Protein AF-A0A956L7I5-F1 (afdb_monomer_lite)

pLDDT: mean 79.55, std 14.14, range [36.81, 97.88]

Structure (mmCIF, N/CA/C/O backbone):
data_AF-A0A956L7I5-F1
#
_entry.id   AF-A0A956L7I5-F1
#
loop_
_atom_site.group_PDB
_atom_site.id
_atom_site.type_symbol
_atom_site.label_atom_id
_atom_site.label_alt_id
_atom_site.label_comp_id
_atom_site.label_asym_id
_atom_site.label_entity_id
_atom_site.label_seq_id
_atom_site.pdbx_PDB_ins_code
_atom_site.Cartn_x
_atom_site.Cartn_y
_atom_site.Cartn_z
_atom_site.occupancy
_atom_site.B_iso_or_equiv
_atom_site.auth_seq_id
_atom_site.auth_comp_id
_atom_site.auth_asym_id
_atom_site.auth_atom_id
_atom_site.pdbx_PDB_model_num
ATOM 1 N N . PRO A 1 1 ? 15.348 4.136 -17.742 1.00 61.69 1 PRO A N 1
ATOM 2 C CA . PRO A 1 1 ? 13.936 4.002 -18.182 1.00 61.69 1 PRO A CA 1
ATOM 3 C C . PRO A 1 1 ? 13.529 2.525 -18.247 1.00 61.69 1 PRO A C 1
ATOM 5 O O . PRO A 1 1 ? 14.389 1.711 -18.587 1.00 61.69 1 PRO A O 1
ATOM 8 N N . PRO A 1 2 ? 12.271 2.166 -17.937 1.00 67.81 2 PRO A N 1
ATOM 9 C CA . PRO A 1 2 ? 11.843 0.765 -17.830 1.00 67.81 2 PRO A CA 1
ATOM 10 C C . PRO A 1 2 ? 12.031 -0.052 -19.120 1.00 67.81 2 PRO A C 1
ATOM 12 O O . PRO A 1 2 ? 12.284 -1.254 -19.075 1.00 67.81 2 PRO A O 1
ATOM 15 N N . SER A 1 3 ? 11.985 0.611 -20.280 1.00 65.62 3 SER A N 1
ATOM 16 C CA . SER A 1 3 ? 12.245 0.012 -21.595 1.00 65.62 3 SER A CA 1
ATOM 17 C C . SER A 1 3 ? 13.657 -0.571 -21.733 1.00 65.62 3 SER A C 1
ATOM 19 O O . SER A 1 3 ? 13.816 -1.643 -22.311 1.00 65.62 3 SER A O 1
ATOM 21 N N . TYR A 1 4 ? 14.672 0.077 -21.153 1.00 74.62 4 TYR A N 1
ATOM 22 C CA . TYR A 1 4 ? 16.054 -0.417 -21.184 1.00 74.62 4 TYR A CA 1
ATOM 23 C C . TYR A 1 4 ? 16.261 -1.619 -20.261 1.00 74.62 4 TYR A C 1
ATOM 25 O O . TYR A 1 4 ? 17.020 -2.518 -20.605 1.00 74.62 4 TYR A O 1
ATOM 33 N N . LEU A 1 5 ? 15.541 -1.689 -19.136 1.00 73.62 5 LEU A N 1
ATOM 34 C CA . LEU A 1 5 ? 15.634 -2.823 -18.210 1.00 73.62 5 LEU A CA 1
ATOM 35 C C . LEU A 1 5 ? 15.181 -4.129 -18.870 1.00 73.62 5 LEU A C 1
ATOM 37 O O . LEU A 1 5 ? 15.815 -5.165 -18.686 1.00 73.62 5 LEU A O 1
ATOM 41 N N . ARG A 1 6 ? 14.131 -4.083 -19.701 1.00 71.38 6 ARG A N 1
ATOM 42 C CA . ARG A 1 6 ? 13.682 -5.262 -20.459 1.00 71.38 6 ARG A CA 1
ATOM 43 C C . ARG A 1 6 ? 14.761 -5.770 -21.412 1.00 71.38 6 ARG A C 1
ATOM 45 O O . ARG A 1 6 ? 15.011 -6.969 -21.435 1.00 71.38 6 ARG A O 1
ATOM 52 N N . ALA A 1 7 ? 15.420 -4.879 -22.151 1.00 72.50 7 ALA A N 1
ATOM 53 C CA . ALA A 1 7 ? 16.503 -5.258 -23.059 1.00 72.50 7 ALA A CA 1
ATOM 54 C C . ALA A 1 7 ? 17.736 -5.789 -22.302 1.00 72.50 7 ALA A C 1
ATOM 56 O O . ALA A 1 7 ? 18.311 -6.802 -22.689 1.00 72.50 7 ALA A O 1
ATOM 57 N N . MET A 1 8 ? 18.097 -5.152 -21.184 1.00 75.56 8 MET A N 1
ATOM 58 C CA . MET A 1 8 ? 19.243 -5.541 -20.352 1.00 75.56 8 MET A CA 1
ATOM 59 C C . MET A 1 8 ? 19.023 -6.833 -19.557 1.00 75.56 8 MET A C 1
ATOM 61 O O . MET A 1 8 ? 19.993 -7.421 -19.093 1.00 75.56 8 MET A O 1
ATOM 65 N N . SER A 1 9 ? 17.778 -7.294 -19.412 1.00 74.88 9 SER A N 1
ATOM 66 C CA . SER A 1 9 ? 17.479 -8.562 -18.736 1.00 74.88 9 SER A CA 1
ATOM 67 C C . SER A 1 9 ? 17.997 -9.797 -19.480 1.00 74.88 9 SER A C 1
ATOM 69 O O . SER A 1 9 ? 18.034 -10.873 -18.893 1.00 74.88 9 SER A O 1
ATOM 71 N N . LEU A 1 10 ? 18.367 -9.669 -20.766 1.00 80.88 10 LEU A N 1
ATOM 72 C CA . LEU A 1 10 ? 18.812 -10.779 -21.626 1.00 80.88 10 LEU A CA 1
ATOM 73 C C . LEU A 1 10 ? 17.841 -11.983 -21.626 1.00 80.88 10 LEU A C 1
ATOM 75 O O . LEU A 1 10 ? 18.253 -13.117 -21.840 1.00 80.88 10 LEU A O 1
ATOM 79 N N . GLY A 1 11 ? 16.549 -11.736 -21.374 1.00 81.31 11 GLY A N 1
ATOM 80 C CA . GLY A 1 11 ? 15.508 -12.765 -21.258 1.00 81.31 11 GLY A CA 1
ATOM 81 C C . GLY A 1 11 ? 15.161 -13.178 -19.821 1.00 81.31 11 GLY A C 1
ATOM 82 O O . GLY A 1 11 ? 14.088 -13.732 -19.610 1.00 81.31 11 GLY A O 1
ATOM 83 N N . TYR A 1 12 ? 15.983 -12.838 -18.825 1.00 88.06 12 TYR A N 1
ATOM 84 C CA . TYR A 1 12 ? 15.781 -13.167 -17.405 1.00 88.06 12 TYR A CA 1
ATOM 85 C C . TYR A 1 12 ? 15.105 -12.022 -16.641 1.00 88.06 12 TYR A C 1
ATOM 87 O O . TYR A 1 12 ? 15.677 -11.405 -15.738 1.00 88.06 12 TYR A O 1
ATOM 95 N N . ARG A 1 13 ? 13.879 -11.687 -17.041 1.00 88.94 13 ARG A N 1
ATOM 96 C CA . ARG A 1 13 ? 13.166 -10.498 -16.546 1.00 88.94 13 ARG A CA 1
ATOM 97 C C . ARG A 1 13 ? 12.817 -10.606 -15.069 1.00 88.94 13 ARG A C 1
ATOM 99 O O . ARG A 1 13 ? 12.997 -9.636 -14.341 1.00 88.94 13 ARG A O 1
ATOM 106 N N . GLU A 1 14 ? 12.363 -11.772 -14.641 1.00 88.88 14 GLU A N 1
ATOM 107 C CA . GLU A 1 14 ? 11.970 -12.081 -13.269 1.00 88.88 14 GLU A CA 1
ATOM 108 C C . GLU A 1 14 ? 13.187 -12.053 -12.340 1.00 88.88 14 GLU A C 1
ATOM 110 O O . GLU A 1 14 ? 13.163 -11.365 -11.329 1.00 88.88 14 GLU A O 1
ATOM 115 N N . ALA A 1 15 ? 14.303 -12.672 -12.741 1.00 88.94 15 ALA A N 1
ATOM 116 C CA . ALA A 1 15 ? 15.535 -12.641 -11.950 1.00 88.94 15 ALA A CA 1
ATOM 117 C C . ALA A 1 15 ? 16.093 -11.214 -11.796 1.00 88.94 15 ALA A C 1
ATOM 119 O O . ALA A 1 15 ? 16.564 -10.828 -10.725 1.00 88.94 15 ALA A O 1
ATOM 120 N N . LEU A 1 16 ? 16.016 -10.397 -12.855 1.00 90.56 16 LEU A N 1
ATOM 121 C CA . LEU A 1 16 ? 16.386 -8.986 -12.760 1.00 90.56 16 LEU A CA 1
ATOM 122 C C . LEU A 1 16 ? 15.405 -8.209 -11.868 1.00 90.56 16 LEU A C 1
ATOM 124 O O . LEU A 1 16 ? 15.837 -7.346 -11.106 1.00 90.56 16 LEU A O 1
ATOM 128 N N . ALA A 1 17 ? 14.107 -8.513 -11.934 1.00 92.69 17 ALA A N 1
ATOM 129 C CA . ALA A 1 17 ? 13.099 -7.917 -11.062 1.00 92.69 17 ALA A CA 1
ATOM 130 C C . ALA A 1 17 ? 13.386 -8.230 -9.584 1.00 92.69 17 ALA A C 1
ATOM 132 O O . ALA A 1 17 ? 13.340 -7.315 -8.764 1.00 92.69 17 ALA A O 1
ATOM 133 N N . ASP A 1 18 ? 13.769 -9.467 -9.263 1.00 91.88 18 ASP A N 1
ATOM 134 C CA . ASP A 1 18 ? 14.150 -9.891 -7.912 1.00 91.88 18 ASP A CA 1
ATOM 135 C C . ASP A 1 18 ? 15.395 -9.154 -7.405 1.00 91.88 18 ASP A C 1
ATOM 137 O O . ASP A 1 18 ? 15.426 -8.673 -6.271 1.00 91.88 18 ASP A O 1
ATOM 141 N N . LEU A 1 19 ? 16.414 -8.984 -8.253 1.00 91.19 19 LEU A N 1
ATOM 142 C CA . LEU A 1 19 ? 17.617 -8.232 -7.889 1.00 91.19 19 LEU A CA 1
ATOM 143 C C . LEU A 1 19 ? 17.299 -6.756 -7.601 1.00 91.19 19 LEU A C 1
ATOM 145 O O . LEU A 1 19 ? 17.774 -6.188 -6.612 1.00 91.19 19 LEU A O 1
ATOM 149 N N . VAL A 1 20 ? 16.482 -6.129 -8.453 1.00 92.25 20 VAL A N 1
ATOM 150 C CA . VAL A 1 20 ? 16.037 -4.741 -8.252 1.00 92.25 20 VAL A CA 1
ATOM 151 C C . VAL A 1 20 ? 15.154 -4.634 -7.006 1.00 92.25 20 VAL A C 1
ATOM 153 O O . VAL A 1 20 ? 15.259 -3.652 -6.273 1.00 92.25 20 VAL A O 1
ATOM 156 N N . TRP A 1 21 ? 14.338 -5.648 -6.717 1.00 93.31 21 TRP A N 1
ATOM 157 C CA . TRP A 1 21 ? 13.523 -5.725 -5.509 1.00 93.31 21 TRP A CA 1
ATOM 158 C C . TRP A 1 21 ? 14.376 -5.762 -4.237 1.00 93.31 21 TRP A C 1
ATOM 160 O O . TRP A 1 21 ? 14.190 -4.923 -3.357 1.00 93.31 21 TRP A O 1
ATOM 170 N N . ILE A 1 22 ? 15.384 -6.635 -4.168 1.00 91.00 22 ILE A N 1
ATOM 171 C CA . ILE A 1 22 ? 16.327 -6.681 -3.035 1.00 91.00 22 ILE A CA 1
ATOM 172 C C . ILE A 1 22 ? 17.003 -5.316 -2.844 1.00 91.00 22 ILE A C 1
ATOM 174 O O . ILE A 1 22 ? 17.085 -4.802 -1.727 1.00 91.00 22 ILE A O 1
ATOM 178 N N . ARG A 1 23 ? 17.438 -4.681 -3.939 1.00 89.44 23 ARG A N 1
ATOM 179 C CA . ARG A 1 23 ? 18.040 -3.339 -3.908 1.00 89.44 23 ARG A CA 1
ATOM 180 C C . ARG A 1 23 ? 17.078 -2.285 -3.353 1.00 89.44 23 ARG A C 1
ATOM 182 O O . ARG A 1 23 ? 17.524 -1.422 -2.593 1.00 89.44 23 ARG A O 1
ATOM 189 N N . ALA A 1 24 ? 15.801 -2.343 -3.727 1.00 89.94 24 ALA A N 1
ATOM 190 C CA . ALA A 1 24 ? 14.761 -1.425 -3.267 1.00 89.94 24 ALA A CA 1
ATOM 191 C C . ALA A 1 24 ? 14.508 -1.563 -1.756 1.00 89.94 24 ALA A C 1
ATOM 193 O O . ALA A 1 24 ? 14.417 -0.557 -1.048 1.00 89.94 24 ALA A O 1
ATOM 194 N N . LEU A 1 25 ? 14.486 -2.797 -1.246 1.00 86.62 25 LEU A N 1
ATOM 195 C CA . LEU A 1 25 ? 14.343 -3.082 0.183 1.00 86.62 25 LEU A CA 1
ATOM 196 C C . LEU A 1 25 ? 15.525 -2.569 1.003 1.00 86.62 25 LEU A C 1
ATOM 198 O O . LEU A 1 25 ? 15.328 -1.924 2.034 1.00 86.62 25 LEU A O 1
ATOM 202 N N . VAL A 1 26 ? 16.751 -2.804 0.527 1.00 85.38 26 VAL A N 1
ATOM 203 C CA . VAL A 1 26 ? 17.965 -2.264 1.157 1.00 85.38 26 VAL A CA 1
ATOM 204 C C . VAL A 1 26 ? 17.922 -0.739 1.163 1.00 85.38 26 VAL A C 1
ATOM 206 O O . VAL A 1 26 ? 18.134 -0.128 2.205 1.00 85.38 26 VAL A O 1
ATOM 209 N N . PHE A 1 27 ? 17.561 -0.122 0.034 1.00 84.31 27 PHE A N 1
ATOM 210 C CA . PHE A 1 27 ? 17.446 1.330 -0.082 1.00 84.31 27 PHE A CA 1
ATOM 211 C C . PHE A 1 27 ? 16.472 1.928 0.945 1.00 84.31 27 PHE A C 1
ATOM 213 O O . PHE A 1 27 ? 16.826 2.883 1.636 1.00 84.31 27 PHE A O 1
ATOM 220 N N . ALA A 1 28 ? 15.270 1.362 1.085 1.00 79.44 28 ALA A N 1
ATOM 221 C CA . ALA A 1 28 ? 14.315 1.840 2.083 1.00 79.44 28 ALA A CA 1
ATOM 222 C C . ALA A 1 28 ? 14.768 1.547 3.522 1.00 79.44 28 ALA A C 1
ATOM 224 O O . ALA A 1 28 ? 14.511 2.352 4.415 1.00 79.44 28 ALA A O 1
ATOM 225 N N . GLY A 1 29 ? 15.464 0.428 3.747 1.00 74.38 29 GLY A N 1
ATOM 226 C CA . GLY A 1 29 ? 16.005 0.039 5.049 1.00 74.38 29 GLY A CA 1
ATOM 227 C C . GLY A 1 29 ? 17.143 0.938 5.548 1.00 74.38 29 GLY A C 1
ATOM 228 O O . GLY A 1 29 ? 17.179 1.272 6.730 1.00 74.38 29 GLY A O 1
ATOM 229 N N . GLU A 1 30 ? 18.054 1.349 4.666 1.00 76.81 30 GLU A N 1
ATOM 230 C CA . GLU A 1 30 ? 19.169 2.258 4.985 1.00 76.81 30 GLU A CA 1
ATOM 231 C C . GLU A 1 30 ? 18.693 3.692 5.242 1.00 76.81 30 GLU A C 1
ATOM 233 O O . GLU A 1 30 ? 19.299 4.429 6.014 1.00 76.81 30 GLU A O 1
ATOM 238 N N . ARG A 1 31 ? 17.587 4.084 4.604 1.00 73.94 31 ARG A N 1
ATOM 239 C CA . ARG A 1 31 ? 17.016 5.435 4.648 1.00 73.94 31 ARG A CA 1
ATOM 240 C C . ARG A 1 31 ? 15.757 5.499 5.510 1.00 73.94 31 ARG A C 1
ATOM 242 O O . ARG A 1 31 ? 14.877 6.300 5.223 1.00 73.94 31 ARG A O 1
ATOM 249 N N . LEU A 1 32 ? 15.606 4.644 6.524 1.00 67.69 32 LEU A N 1
ATOM 250 C CA . LEU A 1 32 ? 14.363 4.585 7.301 1.00 67.69 32 LEU A CA 1
ATOM 251 C C . LEU A 1 32 ? 14.032 5.944 7.945 1.00 67.69 32 LEU A C 1
ATOM 253 O O . LEU A 1 32 ? 14.676 6.355 8.911 1.00 67.69 32 LEU A O 1
ATOM 257 N N . GLY A 1 33 ? 12.979 6.596 7.447 1.00 63.94 33 GLY A N 1
ATOM 258 C CA . GLY A 1 33 ? 12.576 7.940 7.855 1.00 63.94 33 GLY A CA 1
ATOM 259 C C . GLY A 1 33 ? 13.094 9.057 6.948 1.00 63.94 33 GLY A C 1
ATOM 260 O O . GLY A 1 33 ? 12.726 10.191 7.161 1.00 63.94 33 GLY A O 1
ATOM 261 N N . GLU A 1 34 ? 13.885 8.787 5.919 1.00 75.81 34 GLU A N 1
ATOM 262 C CA . GLU A 1 34 ? 14.356 9.763 4.922 1.00 75.81 34 GLU A CA 1
ATOM 263 C C . GLU A 1 34 ? 14.276 9.173 3.508 1.00 75.81 34 GLU A C 1
ATOM 265 O O . GLU A 1 34 ? 15.090 9.472 2.631 1.00 75.81 34 GLU A O 1
ATOM 270 N N . VAL A 1 35 ? 13.320 8.269 3.282 1.00 77.25 35 VAL A N 1
ATOM 271 C CA . VAL A 1 35 ? 13.183 7.618 1.983 1.00 77.25 35 VAL A CA 1
ATOM 272 C C . VAL A 1 35 ? 12.725 8.646 0.953 1.00 77.25 35 VAL A C 1
ATOM 274 O O . VAL A 1 35 ? 11.672 9.269 1.096 1.00 77.25 35 VAL A O 1
ATOM 277 N N . ASP A 1 36 ? 13.503 8.775 -0.120 1.00 82.75 36 ASP A N 1
ATOM 278 C CA . ASP A 1 36 ? 13.109 9.543 -1.294 1.00 82.75 36 ASP A CA 1
ATOM 279 C C . ASP A 1 36 ? 11.942 8.837 -1.999 1.00 82.75 36 ASP A C 1
ATOM 281 O O . ASP A 1 36 ? 12.093 7.776 -2.614 1.00 82.75 36 ASP A O 1
ATOM 285 N N . THR A 1 37 ? 10.758 9.434 -1.887 1.00 80.38 37 THR A N 1
ATOM 286 C CA . THR A 1 37 ? 9.529 8.879 -2.458 1.00 80.38 37 THR A CA 1
ATOM 287 C C . THR A 1 37 ? 9.549 8.838 -3.989 1.00 80.38 37 THR A C 1
ATOM 289 O O . THR A 1 37 ? 8.919 7.951 -4.564 1.00 80.38 37 THR A O 1
ATOM 292 N N . ASP A 1 38 ? 10.309 9.706 -4.667 1.00 85.56 38 ASP A N 1
ATOM 293 C CA . ASP A 1 38 ? 10.484 9.635 -6.124 1.00 85.56 38 ASP A CA 1
ATOM 294 C C . ASP A 1 38 ? 11.266 8.373 -6.503 1.00 85.56 38 ASP A C 1
ATOM 296 O O . ASP A 1 38 ? 10.959 7.696 -7.488 1.00 85.56 38 ASP A O 1
ATOM 300 N N . MET A 1 39 ? 12.270 8.019 -5.698 1.00 87.31 39 MET A N 1
ATOM 301 C CA . MET A 1 39 ? 13.039 6.794 -5.901 1.00 87.31 39 MET A CA 1
ATOM 302 C C . MET A 1 39 ? 12.200 5.543 -5.650 1.00 87.31 39 MET A C 1
ATOM 304 O O . MET A 1 39 ? 12.351 4.573 -6.392 1.00 87.31 39 MET A O 1
ATOM 308 N N . VAL A 1 40 ? 11.285 5.564 -4.675 1.00 89.56 40 VAL A N 1
ATOM 309 C CA . VAL A 1 40 ? 10.330 4.461 -4.445 1.00 89.56 40 VAL A CA 1
ATOM 310 C C . VAL A 1 40 ? 9.516 4.191 -5.706 1.00 89.56 40 VAL A C 1
ATOM 312 O O . VAL A 1 40 ? 9.468 3.053 -6.168 1.00 89.56 40 VAL A O 1
ATOM 315 N N . GLU A 1 41 ? 8.935 5.231 -6.306 1.00 90.25 41 GLU A N 1
ATOM 316 C CA . GLU A 1 41 ? 8.165 5.097 -7.546 1.00 90.25 41 GLU A CA 1
ATOM 317 C C . GLU A 1 41 ? 9.016 4.512 -8.678 1.00 90.25 41 GLU A C 1
ATOM 319 O O . GLU A 1 41 ? 8.591 3.565 -9.337 1.00 90.25 41 GLU A O 1
ATOM 324 N N . ARG A 1 42 ? 10.253 4.991 -8.854 1.00 91.88 42 ARG A N 1
ATOM 325 C CA . ARG A 1 42 ? 11.167 4.467 -9.883 1.00 91.88 42 ARG A CA 1
ATOM 326 C C . ARG A 1 42 ? 11.515 2.995 -9.674 1.00 91.88 42 ARG A C 1
ATOM 328 O O . ARG A 1 42 ? 11.593 2.254 -10.655 1.00 91.88 42 ARG A O 1
ATOM 335 N N . TYR A 1 43 ? 11.731 2.563 -8.429 1.00 94.00 43 TYR A N 1
ATOM 336 C CA . TYR A 1 43 ? 11.963 1.150 -8.123 1.00 94.00 43 TYR A CA 1
ATOM 337 C C . TYR A 1 43 ? 10.736 0.312 -8.474 1.00 94.00 43 TYR A C 1
ATOM 339 O O . TYR A 1 43 ? 10.864 -0.675 -9.196 1.00 94.00 43 TYR A O 1
ATOM 347 N N . VAL A 1 44 ? 9.549 0.732 -8.035 1.00 95.06 44 VAL A N 1
ATOM 348 C CA . VAL A 1 44 ? 8.295 0.022 -8.315 1.00 95.06 44 VAL A CA 1
ATOM 349 C C . VAL A 1 44 ? 8.045 -0.065 -9.816 1.00 95.06 44 VAL A C 1
ATOM 351 O O . VAL A 1 44 ? 7.801 -1.155 -10.326 1.00 95.06 44 VAL A O 1
ATOM 354 N N . GLU A 1 45 ? 8.157 1.039 -10.552 1.00 94.31 45 GLU A N 1
ATOM 355 C CA . GLU A 1 45 ? 7.984 1.058 -12.008 1.00 94.31 45 GLU A CA 1
ATOM 356 C C . GLU A 1 45 ? 9.007 0.162 -12.718 1.00 94.31 45 GLU A C 1
ATOM 358 O O . GLU A 1 45 ? 8.653 -0.560 -13.649 1.00 94.31 45 GLU A O 1
ATOM 363 N N . GLY A 1 46 ? 10.267 0.159 -12.275 1.00 93.94 46 GLY A N 1
ATOM 364 C CA . GLY A 1 46 ? 11.303 -0.709 -12.832 1.00 93.94 46 GLY A CA 1
ATOM 365 C C . GLY A 1 46 ? 11.002 -2.194 -12.626 1.00 93.94 46 GLY A C 1
ATOM 366 O O . GLY A 1 46 ? 11.060 -2.971 -13.580 1.00 93.94 46 GLY A O 1
ATOM 367 N N . ILE A 1 47 ? 10.636 -2.576 -11.401 1.00 95.00 47 ILE A N 1
ATOM 368 C CA . ILE A 1 47 ? 10.328 -3.966 -11.036 1.00 95.00 47 ILE A CA 1
ATOM 369 C C . ILE A 1 47 ? 9.070 -4.437 -11.764 1.00 95.00 47 ILE A C 1
ATOM 371 O O . ILE A 1 47 ? 9.084 -5.471 -12.426 1.00 95.00 47 ILE A O 1
ATOM 375 N N . THR A 1 48 ? 7.995 -3.654 -11.712 1.00 95.19 48 THR A N 1
ATOM 376 C CA . THR A 1 48 ? 6.696 -4.024 -12.296 1.00 95.19 48 THR A CA 1
ATOM 377 C C . THR A 1 48 ? 6.707 -3.987 -13.824 1.00 95.19 48 THR A C 1
ATOM 379 O O . THR A 1 48 ? 6.000 -4.754 -14.474 1.00 95.19 48 THR A O 1
ATOM 382 N N . ALA A 1 49 ? 7.572 -3.180 -14.446 1.00 93.69 49 ALA A N 1
ATOM 383 C CA . ALA A 1 49 ? 7.794 -3.259 -15.886 1.00 93.69 49 ALA A CA 1
ATOM 384 C C . ALA A 1 49 ? 8.492 -4.559 -16.310 1.00 93.69 49 ALA A C 1
ATOM 386 O O . ALA A 1 49 ? 8.268 -5.022 -17.438 1.00 93.69 49 ALA A O 1
ATOM 387 N N . LEU A 1 50 ? 9.346 -5.124 -15.454 1.00 93.06 50 LEU A N 1
ATOM 388 C CA . LEU A 1 50 ? 10.017 -6.402 -15.683 1.00 93.06 50 LEU A CA 1
ATOM 389 C C . LEU A 1 50 ? 9.069 -7.571 -15.404 1.00 93.06 50 LEU A C 1
ATOM 391 O O . LEU A 1 50 ? 8.863 -8.377 -16.314 1.00 93.06 50 LEU A O 1
ATOM 395 N N . ALA A 1 51 ? 8.456 -7.580 -14.218 1.00 94.88 51 ALA A N 1
ATOM 396 C CA . ALA A 1 51 ? 7.566 -8.609 -13.693 1.00 94.88 51 ALA A CA 1
ATOM 397 C C . ALA A 1 51 ? 6.253 -7.983 -13.154 1.00 94.88 51 ALA A C 1
ATOM 399 O O . ALA A 1 51 ? 6.135 -7.722 -11.956 1.00 94.88 51 ALA A O 1
ATOM 400 N N . PRO A 1 52 ? 5.237 -7.742 -14.007 1.00 95.31 52 PRO A N 1
ATOM 401 C CA . PRO A 1 52 ? 3.981 -7.094 -13.595 1.00 95.31 52 PRO A CA 1
ATOM 402 C C . PRO A 1 52 ? 3.153 -7.951 -12.632 1.00 95.31 52 PRO A C 1
ATOM 404 O O . PRO A 1 52 ? 2.400 -7.437 -11.815 1.00 95.31 52 PRO A O 1
ATOM 407 N N . ARG A 1 53 ? 3.338 -9.276 -12.663 1.00 94.69 53 ARG A N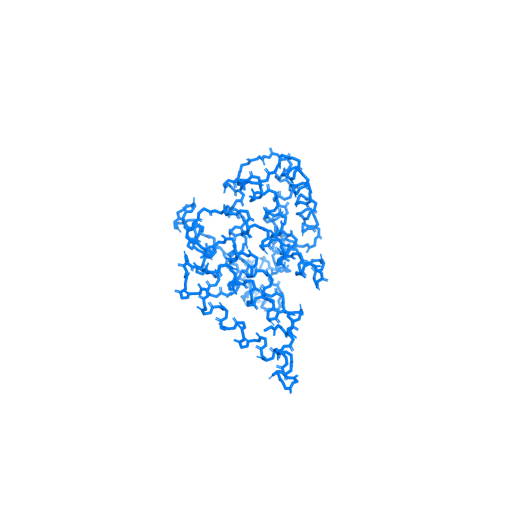 1
ATOM 408 C CA . ARG A 1 53 ? 2.703 -10.199 -11.712 1.00 94.69 53 ARG A CA 1
ATOM 409 C C . ARG A 1 53 ? 3.470 -10.325 -10.392 1.00 94.69 53 ARG A C 1
ATOM 411 O O . ARG A 1 53 ? 3.137 -11.180 -9.574 1.00 94.69 53 ARG A O 1
ATOM 418 N N . PHE A 1 54 ? 4.473 -9.482 -10.156 1.00 94.56 54 PHE A N 1
ATOM 419 C CA . PHE A 1 54 ? 5.123 -9.404 -8.859 1.00 94.56 54 PHE A CA 1
ATOM 420 C C . PHE A 1 54 ? 4.304 -8.490 -7.942 1.00 94.56 54 PHE A C 1
ATOM 422 O O . PHE A 1 54 ? 4.374 -7.267 -8.022 1.00 94.56 54 PHE A O 1
ATOM 429 N N . HIS A 1 55 ? 3.493 -9.100 -7.080 1.00 93.12 55 HIS A N 1
ATOM 430 C CA . HIS A 1 55 ? 2.515 -8.401 -6.242 1.00 93.12 55 HIS A CA 1
ATOM 431 C C . HIS A 1 55 ? 3.140 -7.513 -5.147 1.00 93.12 55 HIS A C 1
ATOM 433 O O . HIS A 1 55 ? 2.751 -6.355 -4.987 1.00 93.12 55 HIS A O 1
ATOM 439 N N . ARG A 1 56 ? 4.161 -8.016 -4.439 1.00 91.50 56 ARG A N 1
ATOM 440 C CA . ARG A 1 56 ? 4.788 -7.343 -3.281 1.00 91.50 56 ARG A CA 1
ATOM 441 C C . ARG A 1 56 ? 5.270 -5.904 -3.553 1.00 91.50 56 ARG A C 1
ATOM 443 O O . ARG A 1 56 ? 4.996 -5.043 -2.715 1.00 91.50 56 ARG A O 1
ATOM 450 N N . PRO A 1 57 ? 5.924 -5.596 -4.691 1.00 95.06 57 PRO A N 1
ATOM 451 C CA . PRO A 1 57 ? 6.301 -4.228 -5.047 1.00 95.06 57 PRO A CA 1
ATOM 452 C C . PRO A 1 57 ? 5.157 -3.210 -5.027 1.00 95.06 57 PRO A C 1
ATOM 454 O O . PRO A 1 57 ? 5.393 -2.061 -4.663 1.00 95.06 57 PRO A O 1
ATOM 457 N N . TYR A 1 58 ? 3.927 -3.596 -5.382 1.00 95.88 58 TYR A N 1
ATOM 458 C CA . TYR A 1 58 ? 2.788 -2.673 -5.359 1.00 95.88 58 TYR A CA 1
ATOM 459 C C . TYR A 1 58 ? 2.386 -2.309 -3.928 1.00 95.88 58 TYR A C 1
ATOM 461 O O . TYR A 1 58 ? 2.207 -1.130 -3.623 1.00 95.88 58 TYR A O 1
ATOM 469 N N . LEU A 1 59 ? 2.297 -3.306 -3.041 1.00 91.94 59 LEU A N 1
ATOM 470 C CA . LEU A 1 59 ? 1.993 -3.080 -1.627 1.00 91.94 59 LEU A CA 1
ATOM 471 C C . LEU A 1 59 ? 3.080 -2.245 -0.953 1.00 91.94 59 LEU A C 1
ATOM 473 O O . LEU A 1 59 ? 2.805 -1.185 -0.390 1.00 91.94 59 LEU A O 1
ATOM 477 N N . TRP A 1 60 ? 4.329 -2.692 -1.073 1.00 92.44 60 TRP A N 1
ATOM 478 C CA . TRP A 1 60 ? 5.477 -2.006 -0.492 1.00 92.44 60 TRP A CA 1
ATOM 479 C C . TRP A 1 60 ? 5.656 -0.592 -1.049 1.00 92.44 60 TRP A C 1
ATOM 481 O O . TRP A 1 60 ? 5.959 0.340 -0.305 1.00 92.44 60 TRP A O 1
ATOM 491 N N . GLY A 1 61 ? 5.455 -0.404 -2.351 1.00 92.56 61 GLY A N 1
ATOM 492 C CA . GLY A 1 61 ? 5.622 0.888 -2.997 1.00 92.56 61 GLY A CA 1
ATOM 493 C C . GLY A 1 61 ? 4.617 1.919 -2.505 1.00 92.56 61 GLY A C 1
ATOM 494 O O . GLY A 1 61 ? 4.998 3.040 -2.167 1.00 92.56 61 GLY A O 1
ATOM 495 N N . GLY A 1 62 ? 3.342 1.534 -2.423 1.00 91.69 62 GLY A N 1
ATOM 496 C CA . GLY A 1 62 ? 2.283 2.435 -1.987 1.00 91.69 62 GLY A CA 1
ATOM 497 C C . GLY A 1 62 ? 2.477 2.894 -0.543 1.00 91.69 62 GLY A C 1
ATOM 498 O O . GLY A 1 62 ? 2.370 4.087 -0.253 1.00 91.69 62 GLY A O 1
ATOM 499 N N . ILE A 1 63 ? 2.839 1.986 0.360 1.00 87.94 63 ILE A N 1
ATOM 500 C CA . ILE A 1 63 ? 3.035 2.328 1.771 1.00 87.94 63 ILE A CA 1
ATOM 501 C C . ILE A 1 63 ? 4.346 3.078 2.019 1.00 87.94 63 ILE A C 1
ATOM 503 O O . ILE A 1 63 ? 4.353 4.069 2.750 1.00 87.94 63 ILE A O 1
ATOM 507 N N . THR A 1 64 ? 5.438 2.695 1.352 1.00 88.38 64 THR A N 1
ATOM 508 C CA . THR A 1 64 ? 6.729 3.391 1.470 1.00 88.38 64 THR A CA 1
ATOM 509 C C . THR A 1 64 ? 6.652 4.803 0.887 1.00 88.38 64 THR A C 1
ATOM 511 O O . THR A 1 64 ? 7.260 5.718 1.438 1.00 88.38 64 THR A O 1
ATOM 514 N N . ALA A 1 65 ? 5.853 5.027 -0.163 1.00 90.06 65 ALA A N 1
ATOM 515 C CA . ALA A 1 65 ? 5.631 6.363 -0.717 1.00 90.06 65 ALA A CA 1
ATOM 516 C C . ALA A 1 65 ? 4.938 7.326 0.267 1.00 90.06 65 ALA A C 1
ATOM 518 O O . ALA A 1 65 ? 5.155 8.531 0.173 1.00 90.06 65 ALA A O 1
ATOM 519 N N . ILE A 1 66 ? 4.143 6.819 1.219 1.00 86.06 66 ILE A N 1
ATOM 520 C CA . ILE A 1 66 ? 3.497 7.635 2.263 1.00 86.06 66 ILE A CA 1
ATOM 521 C C . ILE A 1 66 ? 4.361 7.741 3.512 1.00 86.06 66 ILE A C 1
ATOM 523 O O . ILE A 1 66 ? 4.557 8.823 4.057 1.00 86.06 66 ILE A O 1
ATOM 527 N N . TYR A 1 67 ? 4.860 6.609 3.994 1.00 82.50 67 TYR A N 1
ATOM 528 C CA . TYR A 1 67 ? 5.421 6.510 5.336 1.00 82.50 67 TYR A CA 1
ATOM 529 C C . TYR A 1 67 ? 6.947 6.400 5.355 1.00 82.50 67 TYR A C 1
ATOM 531 O O . TYR A 1 67 ? 7.542 6.423 6.428 1.00 82.50 67 TYR A O 1
ATOM 539 N N . GLY A 1 68 ? 7.608 6.310 4.202 1.00 78.06 68 GLY A N 1
ATOM 540 C CA . GLY A 1 68 ? 9.067 6.218 4.122 1.00 78.06 68 GLY A CA 1
ATOM 541 C C . GLY A 1 68 ? 9.806 7.495 4.549 1.00 78.06 68 GLY A C 1
ATOM 542 O O . GLY A 1 68 ? 10.945 7.411 5.007 1.00 78.06 68 GLY A O 1
ATOM 543 N N . GLY A 1 69 ? 9.171 8.667 4.437 1.00 75.38 69 GLY A N 1
ATOM 544 C CA . GLY A 1 69 ? 9.775 9.965 4.767 1.00 75.38 69 GLY A CA 1
ATOM 545 C C . GLY A 1 69 ? 9.624 10.411 6.233 1.00 75.38 69 GLY A C 1
ATOM 546 O O . GLY A 1 69 ? 8.852 9.840 7.015 1.00 75.38 69 GLY A O 1
ATOM 547 N N . SER A 1 70 ? 10.349 11.476 6.596 1.00 64.81 70 SER A N 1
ATOM 548 C CA . SER A 1 70 ? 10.394 12.087 7.943 1.00 64.81 70 SER A CA 1
ATOM 549 C C . SER A 1 70 ? 9.386 13.215 8.133 1.00 64.81 70 SER A C 1
ATOM 551 O O . SER A 1 70 ? 9.206 13.681 9.254 1.00 64.81 70 SER A O 1
ATOM 553 N N . GLY A 1 71 ? 8.741 13.667 7.060 1.00 70.69 71 GLY A N 1
ATOM 554 C CA . GLY A 1 71 ? 7.912 14.867 7.069 1.00 70.69 71 GLY A CA 1
ATOM 555 C C . GLY A 1 71 ? 6.411 14.617 7.180 1.00 70.69 71 GLY A C 1
ATOM 556 O O . GLY A 1 71 ? 5.926 13.485 7.129 1.00 70.69 71 GLY A O 1
ATOM 557 N N . THR A 1 72 ? 5.679 15.726 7.282 1.00 79.94 72 THR A N 1
ATOM 558 C CA . THR A 1 72 ? 4.227 15.784 7.094 1.00 79.94 72 THR A CA 1
ATOM 559 C C . THR A 1 72 ? 3.849 15.180 5.745 1.00 79.94 72 THR A C 1
ATOM 561 O O . THR A 1 72 ? 4.512 15.442 4.740 1.00 79.94 72 THR A O 1
ATOM 564 N N . ILE A 1 73 ? 2.769 14.401 5.718 1.00 85.31 73 ILE A N 1
ATOM 565 C CA . ILE A 1 73 ? 2.241 13.809 4.487 1.00 85.31 73 ILE A CA 1
ATOM 566 C C . ILE A 1 73 ? 1.818 14.932 3.536 1.00 85.31 73 ILE A C 1
ATOM 568 O O . ILE A 1 73 ? 1.032 15.811 3.890 1.00 85.31 73 ILE A O 1
ATOM 572 N N . GLN A 1 74 ? 2.365 14.904 2.321 1.00 88.69 74 GLN A N 1
ATOM 573 C CA . GLN A 1 74 ? 2.071 15.876 1.271 1.00 88.69 74 GLN A CA 1
ATOM 574 C C . GLN A 1 74 ? 1.191 15.256 0.190 1.00 88.69 74 GLN A C 1
ATOM 576 O O . GLN A 1 74 ? 1.243 14.051 -0.063 1.00 88.69 74 GLN A O 1
ATOM 581 N N . ARG A 1 75 ? 0.442 16.101 -0.526 1.00 90.75 75 ARG A N 1
ATOM 582 C CA . ARG A 1 75 ? -0.434 15.676 -1.625 1.00 90.75 75 ARG A CA 1
ATOM 583 C C . ARG A 1 75 ? 0.288 14.808 -2.660 1.00 90.75 75 ARG A C 1
ATOM 585 O O . ARG A 1 75 ? -0.234 13.759 -3.020 1.00 90.75 75 ARG A O 1
ATOM 592 N N . ALA A 1 76 ? 1.506 15.182 -3.055 1.00 90.19 76 ALA A N 1
ATOM 593 C CA . ALA A 1 76 ? 2.305 14.418 -4.016 1.00 90.19 76 ALA A CA 1
ATOM 594 C C . ALA A 1 76 ? 2.592 12.974 -3.551 1.00 90.19 76 ALA A C 1
ATOM 596 O O . ALA A 1 76 ? 2.589 12.047 -4.358 1.00 90.19 76 ALA A O 1
ATOM 597 N N . MET A 1 77 ? 2.782 12.762 -2.244 1.00 90.62 77 MET A N 1
ATOM 598 C CA . MET A 1 77 ? 2.993 11.429 -1.667 1.00 90.62 77 MET A CA 1
ATOM 599 C C . MET A 1 77 ? 1.716 10.585 -1.765 1.00 90.62 77 MET A C 1
ATOM 601 O O . MET A 1 77 ? 1.772 9.417 -2.151 1.00 90.62 77 MET A O 1
ATOM 605 N N . VAL A 1 78 ? 0.561 11.195 -1.471 1.00 92.31 78 VAL A N 1
ATOM 606 C CA . VAL A 1 78 ? -0.765 10.565 -1.601 1.00 92.31 78 VAL A CA 1
ATOM 607 C C . VAL A 1 78 ? -1.050 10.179 -3.047 1.00 92.31 78 VAL A C 1
ATOM 609 O O . VAL A 1 78 ? -1.400 9.032 -3.317 1.00 92.31 78 VAL A O 1
ATOM 612 N N . GLU A 1 79 ? -0.834 11.092 -3.991 1.00 93.62 79 GLU A N 1
ATOM 613 C CA . GLU A 1 79 ? -1.052 10.837 -5.419 1.00 93.62 79 GLU A CA 1
ATOM 614 C C . GLU A 1 79 ? -0.142 9.722 -5.946 1.00 93.62 79 GLU A C 1
ATOM 616 O O . GLU A 1 79 ? -0.599 8.835 -6.673 1.00 93.62 79 GLU A O 1
ATOM 621 N N . ARG A 1 80 ? 1.126 9.706 -5.526 1.00 93.81 80 ARG A N 1
ATOM 622 C CA . ARG A 1 80 ? 2.085 8.653 -5.873 1.00 93.81 80 ARG A CA 1
ATOM 623 C C . ARG A 1 80 ? 1.674 7.290 -5.332 1.00 93.81 80 ARG A C 1
ATOM 625 O O . ARG A 1 80 ? 1.668 6.309 -6.073 1.00 93.81 80 ARG A O 1
ATOM 632 N N . SER A 1 81 ? 1.305 7.228 -4.057 1.00 94.50 81 SER A N 1
ATOM 633 C CA . SER A 1 81 ? 0.818 5.999 -3.434 1.00 94.50 81 SER A CA 1
ATOM 634 C C . SER A 1 81 ? -0.434 5.476 -4.145 1.00 94.50 81 SER A C 1
ATOM 636 O O . SER A 1 81 ? -0.487 4.309 -4.539 1.00 94.50 81 SER A O 1
ATOM 638 N N . ALA A 1 82 ? -1.392 6.363 -4.436 1.00 96.12 82 ALA A N 1
ATOM 639 C CA . ALA A 1 82 ? -2.606 6.020 -5.167 1.00 96.12 82 ALA A CA 1
ATOM 640 C C . ALA A 1 82 ? -2.295 5.504 -6.580 1.00 96.12 82 ALA A C 1
ATOM 642 O O . ALA A 1 82 ? -2.883 4.514 -7.017 1.00 96.12 82 ALA A O 1
ATOM 643 N N . LYS A 1 83 ? -1.346 6.128 -7.292 1.00 96.38 83 LYS A N 1
ATOM 644 C CA . LYS A 1 83 ? -0.882 5.673 -8.613 1.00 96.38 83 LYS A CA 1
ATOM 645 C C . LYS A 1 83 ? -0.319 4.252 -8.545 1.00 96.38 83 LYS A C 1
ATOM 647 O O . LYS A 1 83 ? -0.671 3.429 -9.393 1.00 96.38 83 LYS A O 1
ATOM 652 N N . ILE A 1 84 ? 0.514 3.955 -7.547 1.00 97.25 84 ILE A N 1
ATOM 653 C CA . ILE A 1 84 ? 1.115 2.628 -7.357 1.00 97.25 84 ILE A CA 1
ATOM 654 C C . ILE A 1 84 ? 0.035 1.578 -7.072 1.00 97.25 84 ILE A C 1
ATOM 656 O O . ILE A 1 84 ? -0.012 0.558 -7.761 1.00 97.25 84 ILE A O 1
ATOM 660 N N . TYR A 1 85 ? -0.874 1.830 -6.127 1.00 97.44 85 TYR A N 1
ATOM 661 C CA . TYR A 1 85 ? -1.935 0.868 -5.819 1.00 97.44 85 TYR A CA 1
ATOM 662 C C . TYR A 1 85 ? -2.895 0.656 -6.989 1.00 97.44 85 TYR A C 1
ATOM 664 O O . TYR A 1 85 ? -3.236 -0.484 -7.295 1.00 97.44 85 TYR A O 1
ATOM 672 N N . ARG A 1 86 ? -3.284 1.721 -7.702 1.00 97.88 86 ARG A N 1
ATOM 673 C CA . ARG A 1 86 ? -4.109 1.597 -8.915 1.00 97.88 86 ARG A CA 1
ATOM 674 C C . ARG A 1 86 ? -3.399 0.793 -10.001 1.00 97.88 86 ARG A C 1
ATOM 676 O O . ARG A 1 86 ? -4.050 0.023 -10.699 1.00 97.88 86 ARG A O 1
ATOM 683 N N . ALA A 1 87 ? -2.079 0.930 -10.141 1.00 97.31 87 ALA A N 1
ATOM 684 C CA . ALA A 1 87 ? -1.310 0.078 -11.043 1.00 97.31 87 ALA A CA 1
ATOM 685 C C . ALA A 1 87 ? -1.351 -1.394 -10.610 1.00 97.31 87 ALA A C 1
ATOM 687 O O . ALA A 1 87 ? -1.544 -2.252 -11.467 1.00 97.31 87 ALA A O 1
ATOM 688 N N . GLY A 1 88 ? -1.251 -1.672 -9.309 1.00 97.31 88 GLY A N 1
ATOM 689 C CA . GLY A 1 88 ? -1.396 -3.021 -8.760 1.00 97.31 88 GLY A CA 1
ATOM 690 C C . GLY A 1 88 ? -2.782 -3.610 -9.009 1.00 97.31 88 GLY A C 1
ATOM 691 O O . GLY A 1 88 ? -2.888 -4.740 -9.467 1.00 97.31 88 GLY A O 1
ATOM 692 N N . LEU A 1 89 ? -3.849 -2.834 -8.802 1.00 97.56 89 LEU A N 1
ATOM 693 C CA . LEU A 1 89 ? -5.228 -3.283 -9.033 1.00 97.56 89 LEU A CA 1
ATOM 694 C C . LEU A 1 89 ? -5.544 -3.574 -10.506 1.00 97.56 89 LEU A C 1
ATOM 696 O O . LEU A 1 89 ? -6.475 -4.323 -10.780 1.00 97.56 89 LEU A O 1
ATOM 700 N N . ARG A 1 90 ? -4.776 -3.039 -11.464 1.00 97.50 90 ARG A N 1
ATOM 701 C CA . ARG A 1 90 ? -4.896 -3.464 -12.871 1.00 97.50 90 ARG A CA 1
ATOM 702 C C . ARG A 1 90 ? -4.410 -4.898 -13.085 1.00 97.50 90 ARG A C 1
ATOM 704 O O . ARG A 1 90 ? -4.996 -5.612 -13.889 1.00 97.50 90 ARG A O 1
ATOM 711 N N . GLU A 1 91 ? -3.372 -5.313 -12.364 1.00 97.06 91 GLU A N 1
ATOM 712 C CA . GLU A 1 91 ? -2.790 -6.662 -12.453 1.00 97.06 91 GLU A CA 1
ATOM 713 C C . GLU A 1 91 ? -3.452 -7.659 -11.479 1.00 97.06 91 GLU A C 1
ATOM 715 O O . GLU A 1 91 ? -3.451 -8.873 -11.714 1.00 97.06 91 GLU A O 1
ATOM 720 N N . PHE A 1 92 ? -4.030 -7.145 -10.387 1.00 95.31 92 PHE A N 1
ATOM 721 C CA . PHE A 1 92 ? -4.682 -7.902 -9.316 1.00 95.31 92 PHE A CA 1
ATOM 722 C C . PHE A 1 92 ? -6.007 -7.247 -8.871 1.00 95.31 92 PHE A C 1
ATOM 724 O O . PHE A 1 92 ? -6.079 -6.714 -7.760 1.00 95.31 92 PHE A O 1
ATOM 731 N N . PRO A 1 93 ? -7.066 -7.289 -9.701 1.00 95.19 93 PRO A N 1
ATOM 732 C CA . PRO A 1 93 ? -8.333 -6.603 -9.412 1.00 95.19 93 PRO A CA 1
ATOM 733 C C . PRO A 1 93 ? -8.995 -7.023 -8.094 1.00 95.19 93 PRO A C 1
ATOM 735 O O . PRO A 1 93 ? -9.603 -6.195 -7.420 1.00 95.19 93 PRO A O 1
ATOM 738 N N . ASP A 1 94 ? -8.813 -8.288 -7.712 1.00 91.56 94 ASP A N 1
ATOM 739 C CA . ASP A 1 94 ? -9.451 -8.904 -6.544 1.00 91.56 94 ASP A CA 1
ATOM 740 C C . ASP A 1 94 ? -8.525 -8.959 -5.317 1.00 91.56 94 ASP A C 1
ATOM 742 O O . ASP A 1 94 ? -8.848 -9.596 -4.313 1.00 91.56 94 ASP A O 1
ATOM 746 N N . SER A 1 95 ? -7.343 -8.328 -5.369 1.00 90.56 95 SER A N 1
ATOM 747 C CA . SER A 1 95 ? -6.425 -8.326 -4.227 1.00 90.56 95 SER A CA 1
ATOM 748 C C . SER A 1 95 ? -7.003 -7.484 -3.098 1.00 90.56 95 SER A C 1
ATOM 750 O O . SER A 1 95 ? -6.942 -6.254 -3.122 1.00 90.56 95 SER A O 1
ATOM 752 N N . HIS A 1 96 ? -7.524 -8.158 -2.075 1.00 87.00 96 HIS A N 1
ATOM 753 C CA . HIS A 1 96 ? -8.088 -7.497 -0.906 1.00 87.00 96 HIS A CA 1
ATOM 754 C C . HIS A 1 96 ? -7.080 -6.574 -0.207 1.00 87.00 96 HIS A C 1
ATOM 756 O O . HIS A 1 96 ? -7.469 -5.529 0.303 1.00 87.00 96 HIS A O 1
ATOM 762 N N . GLU A 1 97 ? -5.789 -6.913 -0.218 1.00 87.19 97 GLU A N 1
ATOM 763 C CA . GLU A 1 97 ? -4.725 -6.089 0.363 1.00 87.19 97 GLU A CA 1
ATOM 764 C C . GLU A 1 97 ? -4.566 -4.764 -0.388 1.00 87.19 97 GLU A C 1
ATOM 766 O O . GLU A 1 97 ? -4.523 -3.709 0.240 1.00 87.19 97 GLU A O 1
ATOM 771 N N . LEU A 1 98 ? -4.538 -4.798 -1.727 1.00 93.19 98 LEU A N 1
ATOM 772 C CA . LEU A 1 98 ? -4.435 -3.593 -2.558 1.00 93.19 98 LEU A CA 1
ATOM 773 C C . LEU A 1 98 ? -5.721 -2.763 -2.518 1.00 93.19 98 LEU A C 1
ATOM 775 O O . LEU A 1 98 ? -5.654 -1.537 -2.427 1.00 93.19 98 LEU A O 1
ATOM 779 N N . LEU A 1 99 ? -6.883 -3.423 -2.557 1.00 93.44 99 LEU A N 1
ATOM 780 C CA . LEU A 1 99 ? -8.193 -2.781 -2.432 1.00 93.44 99 LEU A CA 1
ATOM 781 C C . LEU A 1 99 ? -8.300 -2.046 -1.094 1.00 93.44 99 LEU A C 1
ATOM 783 O O . LEU A 1 99 ? -8.656 -0.869 -1.058 1.00 93.44 99 LEU A O 1
ATOM 787 N N . TYR A 1 100 ? -7.941 -2.719 -0.002 1.00 88.19 100 TYR A N 1
ATOM 788 C CA . TYR A 1 100 ? -7.964 -2.134 1.330 1.00 88.19 100 TYR A CA 1
ATOM 789 C C . TYR A 1 100 ? -6.955 -0.994 1.465 1.00 88.19 100 TYR A C 1
ATOM 791 O O . TYR A 1 100 ? -7.315 0.080 1.938 1.00 88.19 100 TYR A O 1
ATOM 799 N N . ALA A 1 101 ? -5.715 -1.184 1.007 1.00 90.25 101 ALA A N 1
ATOM 800 C CA . ALA A 1 101 ? -4.673 -0.171 1.126 1.00 90.25 101 ALA A CA 1
ATOM 801 C C . ALA A 1 101 ? -4.997 1.108 0.340 1.00 90.25 101 ALA A C 1
ATOM 803 O O . ALA A 1 101 ? -4.862 2.207 0.882 1.00 90.25 101 ALA A O 1
ATOM 804 N N . LEU A 1 102 ? -5.486 0.987 -0.901 1.00 95.12 102 LEU A N 1
ATOM 805 C CA . LEU A 1 102 ? -5.959 2.145 -1.662 1.00 95.12 102 LEU A CA 1
ATOM 806 C C . LEU A 1 102 ? -7.189 2.769 -1.005 1.00 95.12 102 LEU A C 1
ATOM 808 O O . LEU A 1 102 ? -7.264 3.986 -0.878 1.00 95.12 102 LEU A O 1
ATOM 812 N N . GLY A 1 103 ? -8.132 1.946 -0.555 1.00 91.81 103 GLY A N 1
ATOM 813 C CA . GLY A 1 103 ? -9.328 2.421 0.120 1.00 91.81 103 GLY A CA 1
ATOM 814 C C . GLY A 1 103 ? -9.012 3.284 1.341 1.00 91.81 103 GLY A C 1
ATOM 815 O O . GLY A 1 103 ? -9.485 4.413 1.427 1.00 91.81 103 GLY A O 1
ATOM 816 N N . MET A 1 104 ? -8.133 2.802 2.223 1.00 87.12 104 MET A N 1
ATOM 817 C CA . MET A 1 104 ? -7.643 3.539 3.395 1.00 87.12 104 MET A CA 1
ATOM 818 C C . MET A 1 104 ? -6.935 4.838 3.022 1.00 87.12 104 MET A C 1
ATOM 820 O O . MET A 1 104 ? -7.135 5.872 3.660 1.00 87.12 104 MET A O 1
ATOM 824 N N . LEU A 1 105 ? -6.096 4.799 1.988 1.00 90.69 105 LEU A N 1
ATOM 825 C CA . LEU A 1 105 ? -5.409 5.988 1.501 1.00 90.69 105 LEU A CA 1
ATOM 826 C C . LEU A 1 105 ? -6.419 7.072 1.091 1.00 90.69 105 LEU A C 1
ATOM 828 O O . LEU A 1 105 ? -6.261 8.235 1.465 1.00 90.69 105 LEU A O 1
ATOM 832 N N . LEU A 1 106 ? -7.461 6.692 0.351 1.00 92.31 106 LEU A N 1
ATOM 833 C CA . LEU A 1 106 ? -8.445 7.627 -0.186 1.00 92.31 106 LEU A CA 1
ATOM 834 C C . LEU A 1 106 ? -9.453 8.128 0.853 1.00 92.31 106 LEU A C 1
ATOM 836 O O . LEU A 1 106 ? -9.843 9.290 0.793 1.00 92.31 106 LEU A O 1
ATOM 840 N N . THR A 1 107 ? -9.866 7.302 1.816 1.00 87.44 107 THR A N 1
ATOM 841 C CA . THR A 1 107 ? -10.810 7.732 2.862 1.00 87.44 107 THR A CA 1
ATOM 842 C C . THR A 1 107 ? -10.150 8.571 3.944 1.00 87.44 107 THR A C 1
ATOM 844 O O . THR A 1 107 ? -10.790 9.456 4.508 1.00 87.44 107 THR A O 1
ATOM 847 N N . HIS A 1 108 ? -8.887 8.292 4.263 1.00 81.62 108 HIS A N 1
ATOM 848 C CA . HIS A 1 108 ? -8.234 8.887 5.419 1.00 81.62 108 HIS A CA 1
ATOM 849 C C . HIS A 1 108 ? -7.163 9.910 5.027 1.00 81.62 108 HIS A C 1
ATOM 851 O O . HIS A 1 108 ? -7.236 11.056 5.476 1.00 81.62 108 HIS A O 1
ATOM 857 N N . GLN A 1 109 ? -6.194 9.531 4.184 1.00 82.81 109 GLN A N 1
ATOM 858 C CA . GLN A 1 109 ? -5.056 10.410 3.886 1.00 82.81 109 GLN A CA 1
ATOM 859 C C . GLN A 1 109 ? -5.441 11.580 2.985 1.00 82.81 109 GLN A C 1
ATOM 861 O O . GLN A 1 109 ? -4.950 12.687 3.180 1.00 82.81 109 GLN A O 1
ATOM 866 N N . VAL A 1 110 ? -6.352 11.388 2.030 1.00 85.00 110 VAL A N 1
ATOM 867 C CA . VAL A 1 110 ? -6.860 12.499 1.205 1.00 85.00 110 VAL A CA 1
ATOM 868 C C . VAL A 1 110 ? -7.574 13.548 2.066 1.00 85.00 110 VAL A C 1
ATOM 870 O O . VAL A 1 110 ? -7.370 14.747 1.875 1.00 85.00 110 VAL A O 1
ATOM 873 N N . SER A 1 111 ? -8.369 13.120 3.049 1.00 82.12 111 SER A N 1
ATOM 874 C CA . SER A 1 111 ? -9.113 14.031 3.926 1.00 82.12 111 SER A CA 1
ATOM 875 C C . SER A 1 111 ? -8.205 14.852 4.843 1.00 82.12 111 SER A C 1
ATOM 877 O O . SER A 1 111 ? -8.477 16.038 5.054 1.00 82.12 111 SER A O 1
ATOM 879 N N . SER A 1 112 ? -7.125 14.249 5.352 1.00 80.69 112 SER A N 1
ATOM 880 C CA . SER A 1 112 ? -6.153 14.887 6.252 1.00 80.69 112 SER A CA 1
ATOM 881 C C . SER A 1 112 ? -5.041 15.658 5.529 1.00 80.69 112 SER A C 1
ATOM 883 O O . SER A 1 112 ? -4.345 16.454 6.159 1.00 80.69 112 SER A O 1
ATOM 885 N N . THR A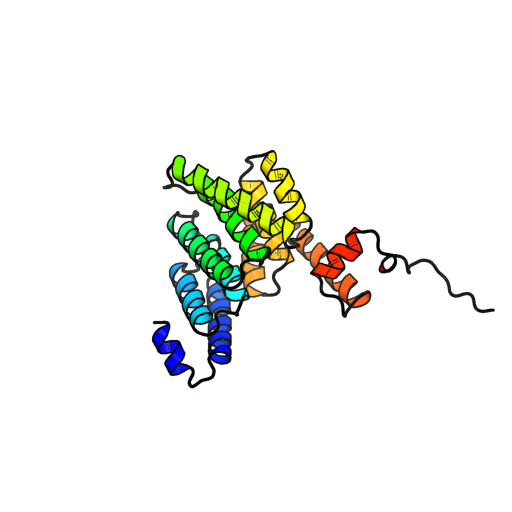 1 113 ? -4.871 15.470 4.217 1.00 86.38 113 THR A N 1
ATOM 886 C CA . THR A 1 113 ? -3.811 16.125 3.438 1.00 86.38 113 THR A CA 1
ATOM 887 C C . THR A 1 113 ? -4.280 17.455 2.847 1.00 86.38 113 THR A C 1
ATOM 889 O O . THR A 1 113 ? -5.344 17.564 2.232 1.00 86.38 113 THR A O 1
ATOM 892 N N . ALA A 1 114 ? -3.460 18.495 3.004 1.00 87.50 114 ALA A N 1
ATOM 893 C CA . ALA A 1 114 ? -3.722 19.804 2.414 1.00 87.50 114 ALA A CA 1
ATOM 894 C C . ALA A 1 114 ? -3.635 19.775 0.875 1.00 87.50 114 ALA A C 1
ATOM 896 O O . ALA A 1 114 ? -2.892 18.991 0.286 1.00 87.50 114 ALA A O 1
ATOM 897 N N . GLY A 1 115 ? -4.365 20.680 0.219 1.00 89.19 115 GLY A N 1
ATOM 898 C CA . GLY A 1 115 ? -4.303 20.871 -1.234 1.00 89.19 115 GLY A CA 1
ATOM 899 C C . GLY A 1 115 ? -5.350 20.107 -2.047 1.00 89.19 115 GLY A C 1
ATOM 900 O O . GLY A 1 115 ? -5.347 20.244 -3.265 1.00 89.19 115 GLY A O 1
ATOM 901 N N . TYR A 1 116 ? -6.244 19.343 -1.415 1.00 89.88 116 TYR A N 1
ATOM 902 C CA . TYR A 1 116 ? -7.447 18.802 -2.060 1.00 89.88 116 TYR A CA 1
ATOM 903 C C . TYR A 1 116 ? -8.641 19.739 -1.861 1.00 89.88 116 TYR A C 1
ATOM 905 O O . TYR A 1 116 ? -8.816 20.274 -0.762 1.00 89.88 116 TYR A O 1
ATOM 913 N N . SER A 1 117 ? -9.465 19.911 -2.899 1.00 93.06 117 SER A N 1
ATOM 914 C CA . SER A 1 117 ? -10.759 20.589 -2.760 1.00 93.06 117 SER A CA 1
ATOM 915 C C . SER A 1 117 ? -11.747 19.713 -1.983 1.00 93.06 117 SER A C 1
ATOM 917 O O . SER A 1 117 ? -11.590 18.493 -1.931 1.00 93.06 117 SER A O 1
ATOM 919 N N . ASP A 1 118 ? -12.787 20.306 -1.395 1.00 90.31 118 ASP A N 1
ATOM 920 C CA . ASP A 1 118 ? -13.805 19.529 -0.671 1.00 90.31 118 ASP A CA 1
ATOM 921 C C . ASP A 1 118 ? -14.546 18.551 -1.592 1.00 90.31 118 ASP A C 1
ATOM 923 O O . ASP A 1 118 ? -14.842 17.426 -1.190 1.00 90.31 118 ASP A O 1
ATOM 927 N N . ALA A 1 119 ? -14.764 18.942 -2.852 1.00 92.31 119 ALA A N 1
ATOM 928 C CA . ALA A 1 119 ? -15.336 18.071 -3.872 1.00 92.31 119 ALA A CA 1
ATOM 929 C C . ALA A 1 119 ? -14.425 16.866 -4.167 1.00 92.31 119 ALA A C 1
ATOM 931 O O . ALA A 1 119 ? -14.903 15.732 -4.196 1.00 92.31 119 ALA A O 1
ATOM 932 N N . ASP A 1 120 ? -13.112 17.087 -4.312 1.00 90.88 120 ASP A N 1
ATOM 933 C CA . ASP A 1 120 ? -12.149 15.998 -4.527 1.00 90.88 120 ASP A CA 1
ATOM 934 C C . ASP A 1 120 ? -12.094 15.058 -3.321 1.00 90.88 120 ASP A C 1
ATOM 936 O O . ASP A 1 120 ? -12.087 13.838 -3.485 1.00 90.88 120 ASP A O 1
ATOM 940 N N . LYS A 1 121 ? -12.090 15.612 -2.101 1.00 90.25 121 LYS A N 1
ATOM 941 C CA . LYS A 1 121 ? -12.088 14.821 -0.863 1.00 90.25 121 LYS A CA 1
ATOM 942 C C . LYS A 1 121 ? -13.316 13.925 -0.778 1.00 90.25 121 LYS A C 1
ATOM 944 O O . LYS A 1 121 ? -13.177 12.747 -0.469 1.00 90.25 121 LYS A O 1
ATOM 949 N N . GLN A 1 122 ? -14.501 14.458 -1.068 1.00 88.50 122 GLN A N 1
ATOM 950 C CA . GLN A 1 122 ? -15.744 13.684 -1.048 1.00 88.50 122 GLN A CA 1
ATOM 951 C C . GLN A 1 122 ? -15.754 12.589 -2.119 1.00 88.50 122 GLN A C 1
ATOM 953 O O . GLN A 1 122 ? -16.087 11.444 -1.815 1.00 88.50 122 GLN A O 1
ATOM 958 N N . ALA A 1 123 ? -15.353 12.914 -3.350 1.00 92.06 123 ALA A N 1
ATOM 959 C CA . ALA A 1 123 ? -15.325 11.955 -4.451 1.00 92.06 123 ALA A CA 1
ATOM 960 C C . ALA A 1 123 ? -14.337 10.805 -4.192 1.00 92.06 123 ALA A C 1
ATOM 962 O O . ALA A 1 123 ? -14.690 9.635 -4.346 1.00 92.06 123 ALA A O 1
ATOM 963 N N . LEU A 1 124 ? -13.118 11.123 -3.746 1.00 93.88 124 LEU A N 1
ATOM 964 C CA . LEU A 1 124 ? -12.093 10.123 -3.440 1.00 93.88 124 LEU A CA 1
ATOM 965 C C . LEU A 1 124 ? -12.454 9.305 -2.196 1.00 93.88 124 LEU A C 1
ATOM 967 O O . LEU A 1 124 ? -12.250 8.094 -2.191 1.00 93.88 124 LEU A O 1
ATOM 971 N N . ALA A 1 125 ? -13.049 9.917 -1.171 1.00 89.62 125 ALA A N 1
ATOM 972 C CA . ALA A 1 125 ? -13.540 9.173 -0.016 1.00 89.62 125 ALA A CA 1
ATOM 973 C C . ALA A 1 125 ? -14.631 8.168 -0.419 1.00 89.62 125 ALA A C 1
ATOM 975 O O . ALA A 1 125 ? -14.586 7.022 0.024 1.00 89.62 125 ALA A O 1
ATOM 976 N N . ALA A 1 126 ? -15.565 8.551 -1.296 1.00 88.50 126 ALA A N 1
ATOM 977 C CA . ALA A 1 126 ? -16.585 7.637 -1.809 1.00 88.50 126 ALA A CA 1
ATOM 978 C C . ALA A 1 126 ? -15.967 6.452 -2.578 1.00 88.50 126 ALA A C 1
ATOM 980 O O . ALA A 1 126 ? -16.321 5.302 -2.313 1.00 88.50 126 ALA A O 1
ATOM 981 N N . GLU A 1 127 ? -14.986 6.710 -3.454 1.00 94.06 127 GLU A N 1
ATOM 982 C CA . GLU A 1 127 ? -14.197 5.655 -4.114 1.00 94.06 127 GLU A CA 1
ATOM 983 C C . GLU A 1 127 ? -13.535 4.733 -3.077 1.00 94.06 127 GLU A C 1
ATOM 985 O O . GLU A 1 127 ? -13.608 3.507 -3.185 1.00 94.06 127 GLU A O 1
ATOM 990 N N . GLY A 1 128 ? -12.923 5.312 -2.043 1.00 91.25 128 GLY A N 1
ATOM 991 C CA . GLY A 1 128 ? -12.240 4.564 -0.996 1.00 91.25 128 GLY A CA 1
ATOM 992 C C . GLY A 1 128 ? -13.167 3.642 -0.200 1.00 91.25 128 GLY A C 1
ATOM 993 O O . GLY A 1 128 ? -12.821 2.484 0.044 1.00 91.25 128 GLY A O 1
ATOM 994 N N . VAL A 1 129 ? -14.369 4.110 0.148 1.00 86.88 129 VAL A N 1
ATOM 995 C CA . VAL A 1 129 ? -15.394 3.298 0.827 1.00 86.88 129 VAL A CA 1
ATOM 996 C C . VAL A 1 129 ? -15.800 2.097 -0.028 1.00 86.88 129 VAL A C 1
ATOM 998 O O . VAL A 1 129 ? -15.888 0.975 0.482 1.00 86.88 129 VAL A O 1
ATOM 1001 N N . ASP A 1 130 ? -16.003 2.296 -1.329 1.00 89.81 130 ASP A N 1
ATOM 1002 C CA . ASP A 1 130 ? -16.355 1.206 -2.239 1.00 89.81 130 ASP A CA 1
ATOM 1003 C C . ASP A 1 130 ? -15.227 0.176 -2.375 1.00 89.81 130 ASP A C 1
ATOM 1005 O O . ASP A 1 130 ? -15.490 -1.030 -2.393 1.00 89.81 130 ASP A O 1
ATOM 1009 N N . LEU A 1 131 ? -13.968 0.620 -2.414 1.00 92.12 131 LEU A N 1
ATOM 1010 C CA . LEU A 1 131 ? -12.806 -0.272 -2.432 1.00 92.12 131 LEU A CA 1
ATOM 1011 C C . LEU A 1 131 ? -12.700 -1.111 -1.155 1.00 92.12 131 LEU A C 1
ATOM 1013 O O . LEU A 1 131 ? -12.443 -2.310 -1.233 1.00 92.12 131 LEU A O 1
ATOM 1017 N N . ILE A 1 132 ? -12.960 -0.523 0.013 1.00 85.62 132 ILE A N 1
ATOM 1018 C CA . ILE A 1 132 ? -12.932 -1.238 1.300 1.00 85.62 132 ILE A CA 1
ATOM 1019 C C . ILE A 1 132 ? -14.048 -2.279 1.366 1.00 85.62 132 ILE A C 1
ATOM 1021 O O . ILE A 1 132 ? -13.816 -3.408 1.806 1.00 85.62 132 ILE A O 1
ATOM 1025 N N . ARG A 1 133 ? -15.245 -1.947 0.869 1.00 81.25 133 ARG A N 1
ATOM 1026 C CA . ARG A 1 133 ? -16.348 -2.911 0.763 1.00 81.25 133 ARG A CA 1
ATOM 1027 C C . ARG A 1 133 ? -15.974 -4.082 -0.148 1.00 81.25 133 ARG A C 1
ATOM 1029 O O . ARG A 1 133 ? -16.224 -5.231 0.210 1.00 81.25 133 ARG A O 1
ATOM 1036 N N . LYS A 1 134 ? -15.339 -3.808 -1.293 1.00 87.19 134 LYS A N 1
ATOM 1037 C CA . LYS A 1 134 ? -14.819 -4.857 -2.185 1.00 87.19 134 LYS A CA 1
ATOM 1038 C C . LYS A 1 134 ? -13.753 -5.703 -1.489 1.00 87.19 134 LYS A C 1
ATOM 1040 O O . LYS A 1 134 ? -13.839 -6.923 -1.537 1.00 87.19 134 LYS A O 1
ATOM 1045 N N . ALA A 1 135 ? -12.805 -5.089 -0.780 1.00 85.62 135 ALA A N 1
ATOM 1046 C CA . ALA A 1 135 ? -11.779 -5.818 -0.034 1.00 85.62 135 ALA A CA 1
ATOM 1047 C C . ALA A 1 135 ? -12.396 -6.813 0.963 1.00 85.62 135 ALA A C 1
ATOM 1049 O O . ALA A 1 135 ? -11.994 -7.975 1.008 1.00 85.62 135 ALA A O 1
ATOM 1050 N N . ALA A 1 136 ? -13.417 -6.383 1.712 1.00 78.12 136 ALA A N 1
ATOM 1051 C CA . ALA A 1 136 ? -14.136 -7.243 2.649 1.00 78.12 136 ALA A CA 1
ATOM 1052 C C . ALA A 1 136 ? -14.804 -8.451 1.962 1.00 78.12 136 ALA A C 1
ATOM 1054 O O . ALA A 1 136 ? -14.804 -9.543 2.530 1.00 78.12 136 ALA A O 1
ATOM 1055 N N . ALA A 1 137 ? -15.326 -8.276 0.743 1.00 77.81 137 ALA A N 1
ATOM 1056 C CA . ALA A 1 137 ? -15.921 -9.357 -0.045 1.00 77.81 137 ALA A CA 1
ATOM 1057 C C . ALA A 1 137 ? -14.880 -10.359 -0.585 1.00 77.81 137 ALA A C 1
ATOM 1059 O O . ALA A 1 137 ? -15.190 -11.538 -0.731 1.00 77.81 137 ALA A O 1
ATOM 1060 N N . HIS A 1 138 ? -13.642 -9.920 -0.826 1.00 78.75 138 HIS A N 1
ATOM 1061 C CA . HIS A 1 138 ? -12.551 -10.750 -1.357 1.00 78.75 138 HIS A CA 1
ATOM 1062 C C . HIS A 1 138 ? -11.652 -11.364 -0.269 1.00 78.75 138 HIS A C 1
ATOM 1064 O O . HIS A 1 138 ? -10.467 -11.605 -0.489 1.00 78.75 138 HIS A O 1
ATOM 1070 N N . GLY A 1 139 ? -12.213 -11.644 0.910 1.00 64.81 139 GLY A N 1
ATOM 1071 C CA . GLY A 1 139 ? -11.531 -12.441 1.933 1.00 64.81 139 GLY A CA 1
ATOM 1072 C C . GLY A 1 139 ? -10.539 -11.676 2.807 1.00 64.81 139 GLY A C 1
ATOM 1073 O O . GLY A 1 139 ? -9.722 -12.312 3.467 1.00 64.81 139 GLY A O 1
ATOM 1074 N N . ALA A 1 140 ? -10.622 -10.341 2.870 1.00 64.00 140 ALA A N 1
ATOM 1075 C CA . ALA A 1 140 ? -9.792 -9.574 3.795 1.00 64.00 140 ALA A CA 1
ATOM 1076 C C . ALA A 1 140 ? -9.942 -10.056 5.246 1.00 64.00 140 ALA A C 1
ATOM 1078 O O . ALA A 1 140 ? -11.022 -10.500 5.646 1.00 64.00 140 ALA A O 1
ATOM 1079 N N . ASP A 1 141 ? -8.864 -9.930 6.025 1.00 63.34 141 ASP A N 1
ATOM 1080 C CA . ASP A 1 141 ? -8.795 -10.301 7.442 1.00 63.34 141 ASP A CA 1
ATOM 1081 C C . ASP A 1 141 ? -10.021 -9.793 8.244 1.00 63.34 141 ASP A C 1
ATOM 1083 O O . ASP A 1 141 ? -10.565 -8.726 7.922 1.00 63.34 141 ASP A O 1
ATOM 1087 N N . PRO A 1 142 ? -10.482 -10.511 9.291 1.00 62.31 142 PRO A N 1
ATOM 1088 C CA . PRO A 1 142 ? -11.547 -10.047 10.181 1.00 62.31 142 PRO A CA 1
ATOM 1089 C C . PRO A 1 142 ? -11.449 -8.574 10.608 1.00 62.31 142 PRO A C 1
ATOM 1091 O O . PRO A 1 142 ? -12.485 -7.915 10.715 1.00 62.31 142 PRO A O 1
ATOM 1094 N N . LEU A 1 143 ? -10.242 -8.028 10.798 1.00 59.41 143 LEU A N 1
ATOM 1095 C CA . LEU A 1 143 ? -10.023 -6.610 11.101 1.00 59.41 143 LEU A CA 1
ATOM 1096 C C . LEU A 1 143 ? -10.502 -5.683 9.979 1.00 59.41 143 LEU A C 1
ATOM 1098 O O . LEU A 1 143 ? -11.137 -4.667 10.261 1.00 59.41 143 LEU A O 1
ATOM 1102 N N . VAL A 1 144 ? -10.256 -6.038 8.719 1.00 62.19 144 VAL A N 1
ATOM 1103 C CA . VAL A 1 144 ? -10.710 -5.283 7.539 1.00 62.19 144 VAL A CA 1
ATOM 1104 C C . VAL A 1 144 ? -12.221 -5.414 7.351 1.00 62.19 144 VAL A C 1
ATOM 1106 O O . VAL A 1 144 ? -12.896 -4.437 7.030 1.00 62.19 144 VAL A O 1
ATOM 1109 N N . ARG A 1 145 ? -12.790 -6.599 7.600 1.00 62.16 145 ARG A N 1
ATOM 1110 C CA . ARG A 1 145 ? -14.251 -6.793 7.561 1.00 62.16 145 ARG A CA 1
ATOM 1111 C C . ARG A 1 145 ? -14.961 -5.985 8.642 1.00 62.16 145 ARG A C 1
ATOM 1113 O O . ARG A 1 145 ? -15.957 -5.324 8.360 1.00 62.16 145 ARG A O 1
ATOM 1120 N N . ARG A 1 146 ? -14.418 -5.985 9.863 1.00 60.53 146 ARG A N 1
ATOM 1121 C CA . ARG A 1 146 ? -14.896 -5.135 10.960 1.00 60.53 146 ARG A CA 1
ATOM 1122 C C . ARG A 1 146 ? -14.803 -3.665 10.569 1.00 60.53 146 ARG A C 1
ATOM 1124 O O . ARG A 1 146 ? -15.751 -2.927 10.786 1.00 60.53 146 ARG A O 1
ATOM 1131 N N . TYR A 1 147 ? -13.712 -3.268 9.923 1.00 61.12 147 TYR A N 1
ATOM 1132 C CA . TYR A 1 147 ? -13.508 -1.903 9.461 1.00 61.12 147 TYR A CA 1
ATOM 1133 C C . TYR A 1 147 ? -14.528 -1.428 8.419 1.00 61.12 147 TYR A C 1
ATOM 1135 O O . TYR A 1 147 ? -15.068 -0.329 8.540 1.00 61.12 147 TYR A O 1
ATOM 1143 N N . ALA A 1 148 ? -14.843 -2.269 7.430 1.00 59.91 148 ALA A N 1
ATOM 1144 C CA . ALA A 1 148 ? -15.887 -1.983 6.448 1.00 59.91 148 ALA A CA 1
ATOM 1145 C C . ALA A 1 148 ? -17.252 -1.713 7.113 1.00 59.91 148 ALA A C 1
ATOM 1147 O O . ALA A 1 148 ? -18.040 -0.926 6.592 1.00 59.91 148 ALA A O 1
ATOM 1148 N N . ALA A 1 149 ? -17.510 -2.322 8.277 1.00 56.28 149 ALA A N 1
ATOM 1149 C CA . ALA A 1 149 ? -18.688 -2.035 9.087 1.00 56.28 149 ALA A CA 1
ATOM 1150 C C . ALA A 1 149 ? -18.558 -0.722 9.889 1.00 56.28 149 ALA A C 1
ATOM 1152 O O . ALA A 1 149 ? -19.536 0.014 9.985 1.00 56.28 149 ALA A O 1
ATOM 1153 N N . THR A 1 150 ? -17.375 -0.387 10.424 1.00 56.25 150 THR A N 1
ATOM 1154 C CA . THR A 1 150 ? -17.158 0.819 11.254 1.00 56.25 150 THR A CA 1
ATOM 1155 C C . THR A 1 150 ? -17.053 2.129 10.465 1.00 56.25 150 THR A C 1
ATOM 1157 O O . THR A 1 150 ? -17.381 3.185 11.005 1.00 56.25 150 THR A O 1
ATOM 1160 N N . ILE A 1 151 ? -16.627 2.102 9.195 1.00 55.31 151 ILE A N 1
ATOM 1161 C CA . ILE A 1 151 ? -16.589 3.298 8.323 1.00 55.31 151 ILE A CA 1
ATOM 1162 C C . ILE A 1 151 ? -17.964 3.959 8.171 1.00 55.31 151 ILE A C 1
ATOM 1164 O O . ILE A 1 151 ? -18.055 5.153 7.904 1.00 55.31 151 ILE A O 1
ATOM 1168 N N . ILE A 1 152 ? -19.038 3.195 8.371 1.00 51.31 152 ILE A N 1
ATOM 1169 C CA . ILE A 1 152 ? -20.415 3.697 8.351 1.00 51.31 152 ILE A CA 1
ATOM 1170 C C . ILE A 1 152 ? -20.695 4.610 9.565 1.00 51.31 152 ILE A C 1
ATOM 1172 O O . ILE A 1 152 ? -21.658 5.371 9.545 1.00 51.31 152 ILE A O 1
ATOM 1176 N N . THR A 1 153 ? -19.853 4.572 10.606 1.00 48.25 153 THR A N 1
ATOM 1177 C CA . THR A 1 153 ? -20.155 5.151 11.924 1.00 48.25 153 THR A CA 1
ATOM 1178 C C . THR A 1 153 ? -19.237 6.281 12.415 1.00 48.25 153 THR A C 1
ATOM 1180 O O . THR A 1 153 ? -19.736 7.106 13.172 1.00 48.25 153 THR A O 1
ATOM 1183 N N . GLU A 1 154 ? -17.958 6.402 12.016 1.00 49.50 154 GLU A N 1
ATOM 1184 C CA . GLU A 1 154 ? -17.054 7.432 12.594 1.00 49.50 154 GLU A CA 1
ATOM 1185 C C . GLU A 1 154 ? -15.974 8.005 11.642 1.00 49.50 154 GLU A C 1
ATOM 1187 O O . GLU A 1 154 ? -15.416 7.305 10.800 1.00 49.50 154 GLU A O 1
ATOM 1192 N N . HIS A 1 155 ? -15.618 9.286 11.853 1.00 51.03 155 HIS A N 1
ATOM 1193 C CA . HIS A 1 155 ? -14.567 10.058 11.158 1.00 51.03 155 HIS A CA 1
ATOM 1194 C C . HIS A 1 155 ? -13.288 10.260 12.015 1.00 51.03 155 HIS A C 1
ATOM 1196 O O . HIS A 1 155 ? -12.730 11.356 12.062 1.00 51.03 155 HIS A O 1
ATOM 1202 N N . ALA A 1 156 ? -12.803 9.241 12.730 1.00 54.19 156 ALA A N 1
ATOM 1203 C CA . ALA A 1 156 ? -11.625 9.383 13.603 1.00 54.19 156 ALA A CA 1
ATOM 1204 C C . ALA A 1 156 ? -10.306 9.038 12.885 1.00 54.19 156 ALA A C 1
ATOM 1206 O O . ALA A 1 156 ? -9.796 7.930 13.010 1.00 54.19 156 ALA A O 1
ATOM 1207 N N . THR A 1 157 ? -9.733 10.000 12.161 1.00 60.72 157 THR A N 1
ATOM 1208 C CA . THR A 1 157 ? -8.513 9.881 11.337 1.00 60.72 157 THR A CA 1
ATOM 1209 C C . THR A 1 157 ? -7.352 9.085 11.966 1.00 60.72 157 THR A C 1
ATOM 1211 O O . THR A 1 157 ? -6.824 8.176 11.331 1.00 60.72 157 THR A O 1
ATOM 1214 N N . ASP A 1 158 ? -6.979 9.340 13.219 1.00 63.28 158 ASP A N 1
ATOM 1215 C CA . ASP A 1 158 ? -5.781 8.716 13.814 1.00 63.28 158 ASP A CA 1
ATOM 1216 C C . ASP A 1 158 ? -5.985 7.237 14.175 1.00 63.28 158 ASP A C 1
ATOM 1218 O O . ASP A 1 158 ? -5.080 6.412 14.011 1.00 63.28 158 ASP A O 1
ATOM 1222 N N . ALA A 1 159 ? -7.199 6.869 14.597 1.00 67.88 159 ALA A N 1
ATOM 1223 C CA . ALA A 1 159 ? -7.563 5.474 14.831 1.00 67.88 159 ALA A CA 1
ATOM 1224 C C . ALA A 1 159 ? -7.508 4.661 13.524 1.00 67.88 159 ALA A C 1
ATOM 1226 O O . ALA A 1 159 ? -7.107 3.495 13.531 1.00 67.88 159 ALA A O 1
ATOM 1227 N N . LEU A 1 160 ? -7.835 5.299 12.393 1.00 67.56 160 LEU A N 1
ATOM 1228 C CA . LEU A 1 160 ? -7.781 4.688 11.064 1.00 67.56 160 LEU A CA 1
ATOM 1229 C C . LEU A 1 160 ? -6.350 4.412 10.610 1.00 67.56 160 LEU A C 1
ATOM 1231 O O . LEU A 1 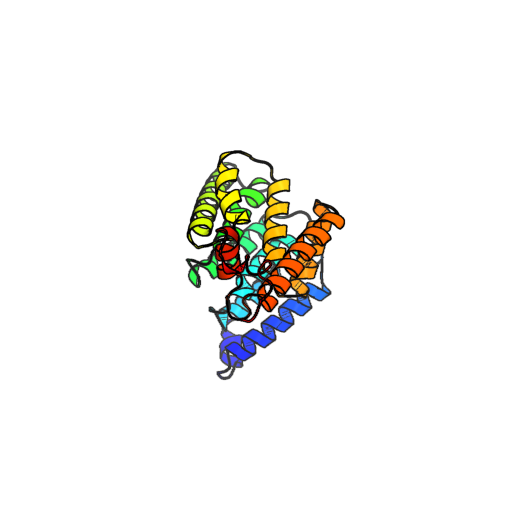160 ? -6.054 3.310 10.143 1.00 67.56 160 LEU A O 1
ATOM 1235 N N . ALA A 1 161 ? -5.454 5.392 10.764 1.00 67.88 161 ALA A N 1
ATOM 1236 C CA . ALA A 1 161 ? -4.035 5.217 10.457 1.00 67.88 161 ALA A CA 1
ATOM 1237 C C . ALA A 1 161 ? -3.427 4.069 11.268 1.00 67.88 161 ALA A C 1
ATOM 1239 O O . ALA A 1 161 ? -2.726 3.221 10.713 1.00 67.88 161 ALA A O 1
ATOM 1240 N N . ARG A 1 162 ? -3.737 4.018 12.569 1.00 77.06 162 ARG A N 1
ATOM 1241 C CA . ARG A 1 162 ? -3.303 2.946 13.464 1.00 77.06 162 ARG A CA 1
ATOM 1242 C C . ARG A 1 162 ? -3.755 1.580 12.957 1.00 77.06 162 ARG A C 1
ATOM 1244 O O . ARG A 1 162 ? -2.913 0.724 12.707 1.00 77.06 162 ARG A O 1
ATOM 1251 N N . GLN A 1 163 ? -5.058 1.389 12.762 1.00 73.38 163 GLN A N 1
ATOM 1252 C CA . GLN A 1 163 ? -5.612 0.096 12.358 1.00 73.38 163 GLN A CA 1
ATOM 1253 C C . GLN A 1 163 ? -5.065 -0.370 10.999 1.00 73.38 163 GLN A C 1
ATOM 1255 O O . GLN A 1 163 ? -4.814 -1.559 10.792 1.00 73.38 163 GLN A O 1
ATOM 1260 N N . PHE A 1 164 ? -4.832 0.559 10.067 1.00 75.38 164 PHE A N 1
ATOM 1261 C CA . PHE A 1 164 ? -4.170 0.249 8.804 1.00 75.38 164 PHE A CA 1
ATOM 1262 C C . PHE A 1 164 ? -2.744 -0.269 9.019 1.00 75.38 164 PHE A C 1
ATOM 1264 O O . PHE A 1 164 ? -2.414 -1.349 8.527 1.00 75.38 164 PHE A O 1
ATOM 1271 N N . LEU A 1 165 ? -1.916 0.450 9.780 1.00 76.38 165 LEU A N 1
ATOM 1272 C CA . LEU A 1 165 ? -0.534 0.042 10.049 1.00 76.38 165 LEU A CA 1
ATOM 1273 C C . LEU A 1 165 ? -0.460 -1.295 10.800 1.00 76.38 165 LEU A C 1
ATOM 1275 O O . LEU A 1 165 ? 0.386 -2.120 10.461 1.00 76.38 165 LEU A O 1
ATOM 1279 N N . GLU A 1 166 ? -1.364 -1.541 11.751 1.00 80.44 166 GLU A N 1
ATOM 1280 C CA . GLU A 1 166 ? -1.495 -2.833 12.439 1.00 80.44 166 GLU A CA 1
ATOM 1281 C C . GLU A 1 166 ? -1.791 -3.963 11.443 1.00 80.44 166 GLU A C 1
ATOM 1283 O O . GLU A 1 166 ? -1.113 -4.988 11.464 1.00 80.44 166 GLU A O 1
ATOM 1288 N N . SER A 1 167 ? -2.737 -3.761 10.516 1.00 76.38 167 SER A N 1
ATOM 1289 C CA . SER A 1 167 ? -3.072 -4.772 9.503 1.00 76.38 167 SER A CA 1
ATOM 1290 C C . SER A 1 167 ? -1.899 -5.092 8.569 1.00 76.38 167 SER A C 1
ATOM 1292 O O . SER A 1 167 ? -1.658 -6.254 8.257 1.00 76.38 167 SER A O 1
ATOM 1294 N N . GLN A 1 168 ? -1.132 -4.076 8.158 1.00 76.75 168 GLN A N 1
ATOM 1295 C CA . GLN A 1 168 ? 0.025 -4.245 7.273 1.00 76.75 168 GLN A CA 1
ATOM 1296 C C . GLN A 1 168 ? 1.191 -4.917 8.003 1.00 76.75 168 GLN A C 1
ATOM 1298 O O . GLN A 1 168 ? 1.902 -5.741 7.427 1.00 76.75 168 GLN A O 1
ATOM 1303 N N . LEU A 1 169 ? 1.381 -4.597 9.286 1.00 79.50 169 LEU A N 1
ATOM 1304 C CA . LEU A 1 169 ? 2.386 -5.247 10.124 1.00 79.50 169 LEU A CA 1
ATOM 1305 C C . LEU A 1 169 ? 2.029 -6.719 10.358 1.00 79.50 169 LEU A C 1
ATOM 1307 O O . LEU A 1 169 ? 2.907 -7.581 10.347 1.00 79.50 169 LEU A O 1
ATOM 1311 N N . ALA A 1 170 ? 0.736 -7.002 10.519 1.00 75.50 170 ALA A N 1
ATOM 1312 C CA . ALA A 1 170 ? 0.213 -8.342 10.707 1.00 75.50 170 ALA A CA 1
ATOM 1313 C C . ALA A 1 170 ? 0.269 -9.210 9.445 1.00 75.50 170 ALA A C 1
ATOM 1315 O O . ALA A 1 170 ? 0.226 -10.425 9.599 1.00 75.50 170 ALA A O 1
ATOM 1316 N N . SER A 1 171 ? 0.391 -8.646 8.236 1.00 71.56 171 SER A N 1
ATOM 1317 C CA . SER A 1 171 ? 0.478 -9.414 6.982 1.00 71.56 171 SER A CA 1
ATOM 1318 C C . SER A 1 171 ? 1.881 -9.464 6.370 1.00 71.56 171 SER A C 1
ATOM 1320 O O . SER A 1 171 ? 2.205 -10.422 5.673 1.00 71.56 171 SER A O 1
ATOM 1322 N N . THR A 1 172 ? 2.750 -8.482 6.632 1.00 75.12 172 THR A N 1
ATOM 1323 C CA . THR A 1 172 ? 4.063 -8.420 5.975 1.00 75.12 172 THR A CA 1
ATOM 1324 C C . THR A 1 172 ? 5.010 -9.535 6.432 1.00 75.12 172 THR A C 1
ATOM 1326 O O . THR A 1 172 ? 5.182 -9.777 7.629 1.00 75.12 172 THR A O 1
ATOM 1329 N N . ASP A 1 173 ? 5.709 -10.161 5.481 1.00 72.00 173 ASP A N 1
ATOM 1330 C C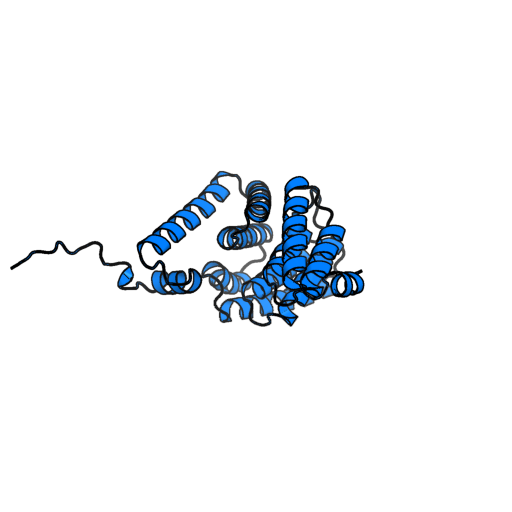A . ASP A 1 173 ? 6.823 -11.087 5.746 1.00 72.00 173 ASP A CA 1
ATOM 1331 C C . ASP A 1 173 ? 8.197 -10.403 5.684 1.00 72.00 173 ASP A C 1
ATOM 1333 O O . ASP A 1 173 ? 9.168 -10.897 6.259 1.00 72.00 173 ASP A O 1
ATOM 1337 N N . ASP A 1 174 ? 8.270 -9.244 5.032 1.00 74.44 174 ASP A N 1
ATOM 1338 C CA . ASP A 1 174 ? 9.507 -8.526 4.746 1.00 74.44 174 ASP A CA 1
ATOM 1339 C C . ASP A 1 174 ? 10.046 -7.780 5.971 1.00 74.44 174 ASP A C 1
ATOM 1341 O O . ASP A 1 174 ? 9.361 -6.939 6.551 1.00 74.44 174 ASP A O 1
ATOM 1345 N N . GLU A 1 175 ? 11.297 -8.056 6.338 1.00 79.31 175 GLU A N 1
ATOM 1346 C CA . GLU A 1 175 ? 11.920 -7.527 7.551 1.00 79.31 175 GLU A CA 1
ATOM 1347 C C . GLU A 1 175 ? 12.259 -6.028 7.461 1.00 79.31 175 GLU A C 1
ATOM 1349 O O . GLU A 1 175 ? 12.135 -5.299 8.445 1.00 79.31 175 GLU A O 1
ATOM 1354 N N . ALA A 1 176 ? 12.638 -5.513 6.288 1.00 72.06 176 ALA A N 1
ATOM 1355 C CA . ALA A 1 176 ? 12.885 -4.080 6.115 1.00 72.06 176 ALA A CA 1
ATOM 1356 C C . ALA A 1 176 ? 11.574 -3.285 6.174 1.00 72.06 176 ALA A C 1
ATOM 1358 O O . ALA A 1 176 ? 11.490 -2.255 6.851 1.00 72.06 176 ALA A O 1
ATOM 1359 N N . HIS A 1 177 ? 10.537 -3.803 5.524 1.00 75.00 177 HIS A N 1
ATOM 1360 C CA . HIS A 1 177 ? 9.193 -3.248 5.560 1.00 75.00 177 HIS A CA 1
ATOM 1361 C C . HIS A 1 177 ? 8.591 -3.313 6.973 1.00 75.00 177 HIS A C 1
ATOM 1363 O O . HIS A 1 177 ? 8.033 -2.328 7.457 1.00 75.00 177 HIS A O 1
ATOM 1369 N N . ARG A 1 178 ? 8.781 -4.431 7.682 1.00 82.25 178 ARG A N 1
ATOM 1370 C CA . ARG A 1 178 ? 8.361 -4.615 9.078 1.00 82.25 178 ARG A CA 1
ATOM 1371 C C . ARG A 1 178 ? 8.975 -3.561 9.995 1.00 82.25 178 ARG A C 1
ATOM 1373 O O . ARG A 1 178 ? 8.256 -2.935 10.771 1.00 82.25 178 ARG A O 1
ATOM 1380 N N . ARG A 1 179 ? 10.277 -3.279 9.866 1.00 82.56 179 ARG A N 1
ATOM 1381 C CA . ARG A 1 179 ? 10.943 -2.212 10.639 1.00 82.56 179 ARG A CA 1
ATOM 1382 C C . ARG A 1 179 ? 10.374 -0.819 10.361 1.00 82.56 179 ARG A C 1
ATOM 1384 O O . ARG A 1 179 ? 10.290 -0.009 11.286 1.00 82.56 179 ARG A O 1
ATOM 1391 N N . LEU A 1 180 ? 10.003 -0.522 9.113 1.00 79.31 180 LEU A N 1
ATOM 1392 C CA . LEU A 1 180 ? 9.352 0.744 8.758 1.00 79.31 180 LEU A CA 1
ATOM 1393 C C . LEU A 1 180 ? 7.996 0.876 9.463 1.00 79.31 180 LEU A C 1
ATOM 1395 O O . LEU A 1 180 ? 7.741 1.883 10.127 1.00 79.31 180 LEU A O 1
ATOM 1399 N N . LEU A 1 181 ? 7.163 -0.160 9.352 1.00 83.12 181 LEU A N 1
ATOM 1400 C CA . LEU A 1 181 ? 5.832 -0.218 9.954 1.00 83.12 181 LEU A CA 1
ATOM 1401 C C . LEU A 1 181 ? 5.885 -0.095 11.479 1.00 83.12 181 LEU A C 1
ATOM 1403 O O . LEU A 1 181 ? 5.182 0.746 12.036 1.00 83.12 181 LEU A O 1
ATOM 1407 N N . ARG A 1 182 ? 6.780 -0.842 12.142 1.00 83.50 182 ARG A N 1
ATOM 1408 C CA . ARG A 1 182 ? 7.013 -0.759 13.597 1.00 83.50 182 ARG A CA 1
ATOM 1409 C C . ARG A 1 182 ? 7.324 0.664 14.042 1.00 83.50 182 ARG A C 1
ATOM 1411 O O . ARG A 1 182 ? 6.720 1.162 14.983 1.00 83.50 182 ARG A O 1
ATOM 1418 N N . ARG A 1 183 ? 8.242 1.340 13.346 1.00 82.25 183 ARG A N 1
ATOM 1419 C CA . ARG A 1 183 ? 8.646 2.711 13.686 1.00 82.25 183 ARG A CA 1
ATOM 1420 C C . ARG A 1 183 ? 7.477 3.687 13.605 1.00 82.25 183 ARG A C 1
ATOM 1422 O O . ARG A 1 183 ? 7.329 4.533 14.480 1.00 82.25 183 ARG A O 1
ATOM 1429 N N . LYS A 1 184 ? 6.667 3.592 12.550 1.00 79.56 184 LYS A N 1
ATOM 1430 C CA . LYS A 1 184 ? 5.538 4.506 12.339 1.00 79.56 184 LYS A CA 1
ATOM 1431 C C . LYS A 1 184 ? 4.371 4.213 13.272 1.00 79.56 184 LYS A C 1
ATOM 1433 O O . LYS A 1 184 ? 3.815 5.156 13.820 1.00 79.56 184 LYS A O 1
ATOM 1438 N N . LEU A 1 185 ? 4.052 2.941 13.507 1.00 82.19 185 LEU A N 1
ATOM 1439 C CA . LEU A 1 185 ? 3.039 2.558 14.488 1.00 82.19 185 LEU A CA 1
ATOM 1440 C C . LEU A 1 185 ? 3.467 2.974 15.903 1.00 82.19 185 LEU A C 1
ATOM 1442 O O . LEU A 1 185 ? 2.704 3.636 16.597 1.00 82.19 185 LEU A O 1
ATOM 1446 N N . GLY A 1 186 ? 4.722 2.719 16.285 1.00 81.44 186 GLY A N 1
ATOM 1447 C CA . GLY A 1 186 ? 5.274 3.130 17.579 1.00 81.44 186 GLY A CA 1
ATOM 1448 C C . GLY A 1 186 ? 5.231 4.644 17.805 1.00 81.44 186 GLY A C 1
ATOM 1449 O O . GLY A 1 186 ? 4.937 5.083 18.914 1.00 81.44 186 GLY A O 1
ATOM 1450 N N . ALA A 1 187 ? 5.433 5.449 16.757 1.00 79.88 187 ALA A N 1
ATOM 1451 C CA . ALA A 1 187 ? 5.287 6.904 16.835 1.00 79.88 187 ALA A CA 1
ATOM 1452 C C . ALA A 1 187 ? 3.835 7.370 17.074 1.00 79.88 187 ALA A C 1
ATOM 1454 O O . ALA A 1 187 ? 3.640 8.456 17.612 1.00 79.88 187 ALA A O 1
ATOM 1455 N N . LEU A 1 188 ? 2.831 6.573 16.685 1.00 73.69 188 LEU A N 1
ATOM 1456 C CA . LEU A 1 188 ? 1.406 6.893 16.848 1.00 73.69 188 LEU A CA 1
ATOM 1457 C C . LEU A 1 188 ? 0.796 6.322 18.136 1.00 73.69 188 LEU A C 1
ATOM 1459 O O . LEU A 1 188 ? -0.116 6.926 18.692 1.00 73.69 188 LEU A O 1
ATOM 1463 N N . THR A 1 189 ? 1.256 5.155 18.601 1.00 78.50 189 THR A N 1
ATOM 1464 C CA . THR A 1 189 ? 0.580 4.391 19.671 1.00 78.50 189 THR A CA 1
ATOM 1465 C C . THR A 1 189 ? 1.470 3.992 20.841 1.00 78.50 189 THR A C 1
ATOM 1467 O O . THR A 1 189 ? 0.961 3.458 21.823 1.00 78.50 189 THR A O 1
ATOM 1470 N N . GLY A 1 190 ? 2.783 4.217 20.748 1.00 81.44 190 GLY A N 1
ATOM 1471 C CA . GLY A 1 190 ? 3.766 3.700 21.700 1.00 81.44 190 GLY A CA 1
ATOM 1472 C C . GLY A 1 190 ? 4.199 2.258 21.406 1.00 81.44 190 GLY A C 1
ATOM 1473 O O . GLY A 1 190 ? 3.529 1.512 20.690 1.00 81.44 190 GLY A O 1
ATOM 1474 N N . GLN A 1 191 ? 5.354 1.872 21.959 1.00 79.69 191 GLN A N 1
ATOM 1475 C CA . GLN A 1 191 ? 6.037 0.612 21.636 1.00 79.69 191 GLN A CA 1
ATOM 1476 C C . GLN A 1 191 ? 5.322 -0.635 22.183 1.00 79.69 191 GLN A C 1
ATOM 1478 O O . GLN A 1 191 ? 5.321 -1.676 21.535 1.00 79.69 191 GLN A O 1
ATOM 1483 N N . GLU A 1 192 ? 4.647 -0.521 23.329 1.00 76.50 192 GLU A N 1
ATOM 1484 C CA . GLU A 1 192 ? 3.931 -1.641 23.963 1.00 76.50 192 GLU A CA 1
ATOM 1485 C C . GLU A 1 192 ? 2.829 -2.223 23.068 1.00 76.50 192 GLU A C 1
ATOM 1487 O O . GLU A 1 192 ? 2.578 -3.431 23.060 1.00 76.50 192 GLU A O 1
ATOM 1492 N N . GLU A 1 193 ? 2.179 -1.354 22.295 1.00 75.81 193 GLU A N 1
ATOM 1493 C CA . GLU A 1 193 ? 1.141 -1.734 21.350 1.00 75.81 193 GLU A CA 1
ATOM 1494 C C . GLU A 1 193 ? 1.716 -2.468 20.134 1.00 75.81 193 GLU A C 1
ATOM 1496 O O . GLU A 1 193 ? 1.183 -3.497 19.721 1.00 75.81 193 GLU A O 1
ATOM 1501 N N . VAL A 1 194 ? 2.841 -1.978 19.606 1.00 77.56 194 VAL A N 1
ATOM 1502 C CA . VAL A 1 194 ? 3.575 -2.627 18.510 1.00 77.56 194 VAL A CA 1
ATOM 1503 C C . VAL A 1 194 ? 3.942 -4.056 18.912 1.00 77.56 194 VAL A C 1
ATOM 1505 O O . VAL A 1 194 ? 3.611 -5.009 18.204 1.00 77.56 194 VAL A O 1
ATOM 1508 N N . ASP A 1 195 ? 4.516 -4.216 20.106 1.00 83.12 195 ASP A N 1
ATOM 1509 C CA . ASP A 1 195 ? 4.920 -5.518 20.636 1.00 83.12 195 ASP A CA 1
ATOM 1510 C C . ASP A 1 195 ? 3.718 -6.450 20.869 1.00 83.12 195 ASP A C 1
ATOM 1512 O O . ASP A 1 195 ? 3.858 -7.674 20.855 1.00 83.12 195 ASP A O 1
ATOM 1516 N N . ARG A 1 196 ? 2.518 -5.910 21.124 1.00 82.69 196 ARG A N 1
ATOM 1517 C CA . ARG A 1 196 ? 1.286 -6.701 21.284 1.00 82.69 196 ARG A CA 1
ATOM 1518 C C . ARG A 1 196 ? 0.809 -7.282 19.955 1.00 82.69 196 ARG A C 1
ATOM 1520 O O . ARG A 1 196 ? 0.461 -8.466 19.904 1.00 82.69 196 ARG A O 1
ATOM 1527 N N . VAL A 1 197 ? 0.790 -6.471 18.899 1.00 77.69 197 VAL A N 1
ATOM 1528 C CA . VAL A 1 197 ? 0.400 -6.904 17.545 1.00 77.69 197 VAL A CA 1
ATOM 1529 C C . VAL A 1 197 ? 1.307 -8.040 17.080 1.00 77.69 197 VAL A C 1
ATOM 1531 O O . VAL A 1 197 ? 0.836 -9.058 16.574 1.00 77.69 197 VAL A O 1
ATOM 1534 N N . GLU A 1 198 ? 2.604 -7.918 17.333 1.00 78.62 198 GLU A N 1
ATOM 1535 C CA . GLU A 1 198 ? 3.584 -8.905 16.887 1.00 78.62 198 GLU A CA 1
ATOM 1536 C C . GLU A 1 198 ? 3.551 -10.188 17.694 1.00 78.62 198 GLU A C 1
ATOM 1538 O O . GLU A 1 198 ? 3.517 -11.257 17.092 1.00 78.62 198 GLU A O 1
ATOM 1543 N N . ARG A 1 199 ? 3.427 -10.107 19.024 1.00 83.06 199 ARG A N 1
ATOM 1544 C CA . ARG A 1 199 ? 3.188 -11.299 19.853 1.00 83.06 199 ARG A CA 1
ATOM 1545 C C . ARG A 1 199 ? 1.944 -12.060 19.406 1.00 83.06 199 ARG A C 1
ATOM 1547 O O . ARG A 1 199 ? 1.938 -13.287 19.415 1.00 83.06 199 ARG A O 1
ATOM 1554 N N . THR A 1 200 ? 0.899 -11.343 18.993 1.00 80.75 200 THR A N 1
ATOM 1555 C CA . THR A 1 200 ? -0.330 -11.959 18.476 1.00 80.75 200 THR A CA 1
ATOM 1556 C C . THR A 1 200 ? -0.076 -12.680 17.151 1.00 80.75 200 THR A C 1
ATOM 1558 O O . THR A 1 200 ? -0.497 -13.827 16.998 1.00 80.75 200 THR A O 1
ATOM 1561 N N . ARG A 1 201 ? 0.649 -12.053 16.212 1.00 79.81 201 ARG A N 1
ATOM 1562 C CA . ARG A 1 201 ? 1.035 -12.684 14.939 1.00 79.81 201 ARG A CA 1
ATOM 1563 C C . ARG A 1 201 ? 1.940 -13.893 15.164 1.00 79.81 201 ARG A C 1
ATOM 1565 O O . ARG A 1 201 ? 1.691 -14.940 14.581 1.00 79.81 201 ARG A O 1
ATOM 1572 N N . GLU A 1 202 ? 2.972 -13.770 15.989 1.00 82.94 202 GLU A N 1
ATOM 1573 C CA . GLU A 1 202 ? 3.905 -14.860 16.292 1.00 82.94 202 GLU A CA 1
ATOM 1574 C C . GLU A 1 202 ? 3.175 -16.052 16.908 1.00 82.94 202 GLU A C 1
ATOM 1576 O O . GLU A 1 202 ? 3.302 -17.163 16.399 1.00 82.94 202 GLU A O 1
ATOM 1581 N N . ALA A 1 203 ? 2.325 -15.812 17.911 1.00 83.25 203 ALA A N 1
ATOM 1582 C CA . ALA A 1 203 ? 1.508 -16.856 18.520 1.00 83.25 203 ALA A CA 1
ATOM 1583 C C . ALA A 1 203 ? 0.584 -17.539 17.499 1.00 83.25 203 ALA A C 1
ATOM 1585 O O . ALA A 1 203 ? 0.490 -18.765 17.486 1.00 83.25 203 ALA A O 1
ATOM 1586 N N . PHE A 1 204 ? -0.058 -16.766 16.617 1.00 81.19 204 PHE A N 1
ATOM 1587 C CA . PHE A 1 204 ? -0.893 -17.307 15.543 1.00 81.19 204 PHE A CA 1
ATOM 1588 C C . PHE A 1 204 ? -0.084 -18.160 14.554 1.00 81.19 204 PHE A C 1
ATOM 1590 O O . PHE A 1 204 ? -0.501 -19.263 14.204 1.00 81.19 204 PHE A O 1
ATOM 1597 N N . MET A 1 205 ? 1.089 -17.688 14.127 1.00 80.19 205 MET A N 1
ATOM 1598 C CA . MET A 1 205 ? 1.945 -18.415 13.186 1.00 80.19 205 MET A CA 1
ATOM 1599 C C . MET A 1 205 ? 2.544 -19.677 13.807 1.00 80.19 205 MET A C 1
ATOM 1601 O O . MET A 1 205 ? 2.667 -20.693 13.122 1.00 80.19 205 MET A O 1
ATOM 1605 N N . ASP A 1 206 ? 2.904 -19.642 15.087 1.00 84.88 206 ASP A N 1
ATOM 1606 C CA . ASP A 1 206 ? 3.373 -20.816 15.819 1.00 84.88 206 ASP A CA 1
ATOM 1607 C C . ASP A 1 206 ? 2.247 -21.842 15.994 1.00 84.88 206 ASP A C 1
ATOM 1609 O O . ASP A 1 206 ? 2.466 -23.039 15.802 1.00 84.88 206 ASP A O 1
ATOM 1613 N N . GLU A 1 207 ? 1.025 -21.389 16.284 1.00 81.38 207 GLU A N 1
ATOM 1614 C CA . GLU A 1 207 ? -0.161 -22.246 16.340 1.00 81.38 207 GLU A CA 1
ATOM 1615 C C . GLU A 1 207 ? -0.447 -22.903 14.984 1.00 81.38 207 GLU A C 1
ATOM 1617 O O . GLU A 1 207 ? -0.625 -24.123 14.929 1.00 81.38 207 GLU A O 1
ATOM 1622 N N . LEU A 1 208 ? -0.426 -22.128 13.895 1.00 81.38 208 LEU A N 1
ATOM 1623 C CA . LEU A 1 208 ? -0.601 -22.615 12.526 1.00 81.38 208 LEU A CA 1
ATOM 1624 C C . LEU A 1 208 ? 0.446 -23.675 12.176 1.00 81.38 208 LEU A C 1
ATOM 1626 O O . LEU A 1 208 ? 0.091 -24.774 11.751 1.00 81.38 208 LEU A O 1
ATOM 1630 N N . ARG A 1 209 ? 1.734 -23.382 12.407 1.00 84.81 209 ARG A N 1
ATOM 1631 C CA . ARG A 1 209 ? 2.836 -24.323 12.139 1.00 84.81 209 ARG A CA 1
ATOM 1632 C C . ARG A 1 209 ? 2.672 -25.635 12.899 1.00 84.81 209 ARG A C 1
ATOM 1634 O O . ARG A 1 209 ? 3.085 -26.681 12.406 1.00 84.81 209 ARG A O 1
ATOM 1641 N N . ARG A 1 210 ? 2.087 -25.586 14.094 1.00 86.75 210 ARG A N 1
ATOM 1642 C CA . ARG A 1 210 ? 1.924 -26.756 14.958 1.00 86.75 210 ARG A CA 1
ATOM 1643 C C . ARG A 1 210 ? 0.652 -27.554 14.667 1.00 86.75 210 ARG A C 1
ATOM 1645 O O . ARG A 1 210 ? 0.652 -28.761 14.877 1.00 86.75 210 ARG A O 1
ATOM 1652 N N . THR A 1 211 ? -0.413 -26.892 14.219 1.00 85.25 211 THR A N 1
ATOM 1653 C CA . THR A 1 211 ? -1.761 -27.482 14.110 1.00 85.25 211 THR A CA 1
ATOM 1654 C C . THR A 1 211 ? -2.136 -27.805 12.665 1.00 85.25 211 THR A C 1
ATOM 1656 O O . THR A 1 211 ? -2.734 -28.843 12.400 1.00 85.25 211 THR A O 1
ATOM 1659 N N . ALA A 1 212 ? -1.763 -26.947 11.715 1.00 84.25 212 ALA A N 1
ATOM 1660 C CA . ALA A 1 212 ? -2.138 -27.077 10.310 1.00 84.25 212 ALA A CA 1
ATOM 1661 C C . ALA A 1 212 ? -1.034 -26.538 9.371 1.00 84.25 212 ALA A C 1
ATOM 1663 O O . ALA A 1 212 ? -1.277 -25.604 8.608 1.00 84.25 212 ALA A O 1
ATOM 1664 N N . PRO A 1 213 ? 0.183 -27.124 9.378 1.00 84.50 213 PRO A N 1
ATOM 1665 C CA . PRO A 1 213 ? 1.348 -26.587 8.658 1.00 84.50 213 PRO A CA 1
ATOM 1666 C C . PRO A 1 213 ? 1.185 -26.509 7.131 1.00 84.50 213 PRO A C 1
ATOM 1668 O O . PRO A 1 213 ? 1.956 -25.825 6.466 1.00 84.50 213 PRO A O 1
ATOM 1671 N N . TYR A 1 214 ? 0.211 -27.225 6.571 1.00 83.75 214 TYR A N 1
ATOM 1672 C CA . TYR A 1 214 ? -0.091 -27.269 5.138 1.00 83.75 214 TYR A CA 1
ATOM 1673 C C . TYR A 1 214 ? -1.238 -26.334 4.722 1.00 83.75 214 TYR A C 1
ATOM 1675 O O . TYR A 1 214 ? -1.573 -26.271 3.540 1.00 83.75 214 TYR A O 1
ATOM 1683 N N . VAL A 1 215 ? -1.869 -25.632 5.667 1.00 79.88 215 VAL A N 1
ATOM 1684 C CA . VAL A 1 215 ? -2.990 -24.726 5.392 1.00 79.88 215 VAL A CA 1
ATOM 1685 C C . VAL A 1 215 ? -2.457 -23.297 5.235 1.00 79.88 215 VAL A C 1
ATOM 1687 O O . VAL A 1 215 ? -1.697 -22.846 6.092 1.00 79.88 215 VAL A O 1
ATOM 1690 N N . PRO A 1 216 ? -2.843 -22.557 4.177 1.00 77.56 216 PRO A N 1
ATOM 1691 C CA . PRO A 1 216 ? -2.547 -21.130 4.081 1.00 77.56 216 PRO A CA 1
ATOM 1692 C C . PRO A 1 216 ? -3.090 -20.368 5.296 1.00 77.56 216 PRO A C 1
ATOM 1694 O O . PRO A 1 216 ? -4.204 -20.623 5.751 1.00 77.56 216 PRO A O 1
ATOM 1697 N N . ASP A 1 217 ? -2.322 -19.410 5.799 1.00 73.19 217 ASP A N 1
ATOM 1698 C CA . ASP A 1 217 ? -2.646 -18.593 6.974 1.00 73.19 217 ASP A CA 1
ATOM 1699 C C . ASP A 1 217 ? -4.035 -17.938 6.907 1.00 73.19 217 ASP A C 1
ATOM 1701 O O . ASP A 1 217 ? -4.803 -18.004 7.865 1.00 73.19 217 ASP A O 1
ATOM 1705 N N . THR A 1 218 ? -4.396 -17.387 5.752 1.00 67.62 218 THR A N 1
ATOM 1706 C CA . THR A 1 218 ? -5.706 -16.784 5.471 1.00 67.62 218 THR A CA 1
ATOM 1707 C C . THR A 1 218 ? -6.853 -17.780 5.632 1.00 67.62 218 THR A C 1
ATOM 1709 O O . THR A 1 218 ? -7.871 -17.462 6.251 1.00 67.62 218 THR A O 1
ATOM 1712 N N . LEU A 1 219 ? -6.684 -19.008 5.137 1.00 71.94 219 LEU A N 1
ATOM 1713 C CA . LEU A 1 219 ? -7.672 -20.076 5.287 1.00 71.94 219 LEU A CA 1
ATOM 1714 C C . LEU A 1 219 ? -7.746 -20.548 6.745 1.00 71.94 219 LEU A C 1
ATOM 1716 O O . LEU A 1 219 ? -8.840 -20.722 7.283 1.00 71.94 219 LEU A O 1
ATOM 1720 N N . TYR A 1 220 ? -6.600 -20.688 7.413 1.00 77.94 220 TYR A N 1
ATOM 1721 C CA . TYR A 1 220 ? -6.553 -21.063 8.826 1.00 77.94 220 TYR A CA 1
ATOM 1722 C C . TYR A 1 220 ? -7.209 -20.011 9.727 1.00 77.94 220 TYR A C 1
ATOM 1724 O O . TYR A 1 220 ? -7.923 -20.369 10.659 1.00 77.94 220 TYR A O 1
ATOM 1732 N N . ALA A 1 221 ? -7.045 -18.719 9.431 1.00 72.19 221 ALA A N 1
ATOM 1733 C CA . ALA A 1 221 ? -7.686 -17.637 10.174 1.00 72.19 221 ALA A CA 1
ATOM 1734 C C . ALA A 1 221 ? -9.220 -17.731 10.131 1.00 72.19 221 ALA A C 1
ATOM 1736 O O . ALA A 1 221 ? -9.873 -17.524 11.156 1.00 72.19 221 ALA A O 1
ATOM 1737 N N . VAL A 1 222 ? -9.793 -18.095 8.977 1.00 70.88 222 VAL A N 1
ATOM 1738 C CA . VAL A 1 222 ? -11.241 -18.317 8.824 1.00 70.88 222 VAL A CA 1
ATOM 1739 C C . VAL A 1 222 ? -11.681 -19.558 9.601 1.00 70.88 222 VAL A C 1
ATOM 1741 O O . VAL A 1 222 ? -12.566 -19.458 10.450 1.00 70.88 222 VAL A O 1
ATOM 1744 N N . ILE A 1 223 ? -11.002 -20.691 9.403 1.00 75.25 223 ILE A N 1
ATOM 1745 C CA . ILE A 1 223 ? -11.308 -21.966 10.075 1.00 75.25 223 ILE A CA 1
ATOM 1746 C C . ILE A 1 223 ? -11.239 -21.823 11.605 1.00 75.25 223 ILE A C 1
ATOM 1748 O O . ILE A 1 223 ? -12.117 -22.299 12.324 1.00 75.25 223 ILE A O 1
ATOM 1752 N N . ARG A 1 224 ? -10.218 -21.129 12.118 1.00 67.00 224 ARG A N 1
ATOM 1753 C CA . ARG A 1 224 ? -10.036 -20.863 13.551 1.00 67.00 224 ARG A CA 1
ATOM 1754 C C . ARG A 1 224 ? -11.141 -19.965 14.113 1.00 67.00 224 ARG A C 1
ATOM 1756 O O . ARG A 1 224 ? -11.525 -20.129 15.267 1.00 67.00 224 ARG A O 1
ATOM 1763 N N . SER A 1 225 ? -11.651 -19.022 13.316 1.00 62.03 225 SER A N 1
ATOM 1764 C CA . SER A 1 225 ? -12.709 -18.095 13.739 1.00 62.03 225 SER A CA 1
ATOM 1765 C C . SER A 1 225 ? -14.100 -18.732 13.816 1.00 62.03 225 SER A C 1
ATOM 1767 O O . SER A 1 225 ? -14.927 -18.267 14.596 1.00 62.03 225 SER A O 1
ATOM 1769 N N . GLU A 1 226 ? -14.343 -19.817 13.074 1.00 53.59 226 GLU A N 1
ATOM 1770 C CA . GLU A 1 226 ? -15.635 -20.520 13.043 1.00 53.59 226 GLU A CA 1
ATOM 1771 C C . GLU A 1 226 ? -15.782 -21.621 14.111 1.00 53.59 226 GLU A C 1
ATOM 1773 O O . GLU A 1 226 ? -16.746 -22.381 14.089 1.00 53.59 226 GLU A O 1
ATOM 1778 N N . GLY A 1 227 ? -14.867 -21.713 15.084 1.00 49.62 227 GLY A N 1
ATOM 1779 C CA . GLY A 1 227 ? -14.939 -22.747 16.126 1.00 49.62 227 GLY A CA 1
ATOM 1780 C C . GLY A 1 227 ? -14.667 -24.154 15.581 1.00 49.62 227 GLY A C 1
ATOM 1781 O O . GLY A 1 227 ? -15.327 -25.115 15.968 1.00 49.62 227 GLY A O 1
ATOM 1782 N N . SER A 1 228 ? -13.713 -24.272 14.652 1.00 42.50 228 SER A N 1
ATOM 1783 C CA . SER A 1 228 ? -13.369 -25.539 14.006 1.00 42.50 228 SER A CA 1
ATOM 1784 C C . SER A 1 228 ? -12.913 -26.622 15.001 1.00 42.50 228 SER A C 1
ATOM 1786 O O . SER A 1 228 ? -12.102 -26.335 15.887 1.00 42.50 228 SER A O 1
ATOM 1788 N N . PRO A 1 229 ? -13.328 -27.892 14.806 1.00 47.62 229 PRO A N 1
ATOM 1789 C CA . PRO A 1 229 ? -12.915 -29.033 15.630 1.00 47.62 229 PRO A CA 1
ATOM 1790 C C . PRO A 1 229 ? -11.402 -29.321 15.604 1.00 47.62 229 PRO A C 1
ATOM 1792 O O . PRO A 1 229 ? -10.923 -30.105 16.415 1.00 47.62 229 PRO A O 1
ATOM 1795 N N . LEU A 1 230 ? -10.622 -28.666 14.735 1.00 49.22 230 LEU A N 1
ATOM 1796 C CA . LEU A 1 230 ? -9.151 -28.716 14.769 1.00 49.22 230 LEU A CA 1
ATOM 1797 C C . LEU A 1 230 ? -8.543 -27.977 15.977 1.00 49.22 230 LEU A C 1
ATOM 1799 O O . LEU A 1 230 ? -7.386 -28.215 16.317 1.00 49.22 230 LEU A O 1
ATOM 1803 N N . ALA A 1 231 ? -9.303 -27.094 16.633 1.00 44.59 231 ALA A N 1
ATOM 1804 C CA . ALA A 1 231 ? -8.881 -26.424 17.862 1.00 44.59 231 ALA A CA 1
ATOM 1805 C C . ALA A 1 231 ? -9.105 -27.283 19.126 1.00 44.59 231 ALA A C 1
ATOM 1807 O O . ALA A 1 231 ? -8.512 -26.996 20.168 1.00 44.59 231 ALA A O 1
ATOM 1808 N N . ASP A 1 232 ? -9.928 -28.337 19.036 1.00 43.28 232 ASP A N 1
ATOM 1809 C CA . ASP A 1 232 ? -10.494 -29.064 20.183 1.00 43.28 232 ASP A CA 1
ATOM 1810 C C . ASP A 1 232 ? -9.871 -30.453 20.423 1.00 43.28 232 ASP A C 1
ATOM 1812 O O . ASP A 1 232 ? -10.498 -31.342 20.988 1.00 43.28 232 ASP A O 1
ATOM 1816 N N . ASP A 1 233 ? -8.609 -30.664 20.030 1.00 43.03 233 ASP A N 1
ATOM 1817 C CA . ASP A 1 233 ? -7.888 -31.912 20.354 1.00 43.03 233 ASP A CA 1
ATOM 1818 C C . ASP A 1 233 ? -7.016 -31.793 21.619 1.00 43.03 233 ASP A C 1
ATOM 1820 O O . ASP A 1 233 ? -6.026 -32.495 21.819 1.00 43.03 233 ASP A O 1
ATOM 1824 N N . ARG A 1 234 ? -7.381 -30.872 22.522 1.00 44.09 234 ARG A N 1
ATOM 1825 C CA . ARG A 1 234 ? -6.764 -30.727 23.851 1.00 44.09 234 ARG A CA 1
ATOM 1826 C C . ARG A 1 234 ? -7.656 -31.256 24.975 1.00 44.09 234 ARG A C 1
ATOM 1828 O O . ARG A 1 234 ? -7.693 -30.644 26.035 1.00 44.09 234 ARG A O 1
ATOM 1835 N N . ALA A 1 235 ? -8.358 -32.376 24.789 1.00 39.78 235 ALA A N 1
ATOM 1836 C CA . ALA A 1 235 ? -9.041 -33.041 25.908 1.00 39.78 235 ALA A CA 1
ATOM 1837 C C . ALA A 1 235 ? -9.467 -34.499 25.642 1.00 39.78 235 ALA A C 1
ATOM 1839 O O . ALA A 1 235 ? -10.595 -34.868 25.963 1.00 39.78 235 ALA A O 1
ATOM 1840 N N . ARG A 1 236 ? -8.602 -35.381 25.120 1.00 36.81 236 ARG A N 1
ATOM 1841 C CA . ARG A 1 236 ? -8.831 -36.830 25.295 1.00 36.81 236 ARG A CA 1
ATOM 1842 C C . ARG A 1 236 ? -7.561 -37.568 25.710 1.00 36.81 236 ARG A C 1
ATOM 1844 O O . ARG A 1 236 ? -6.687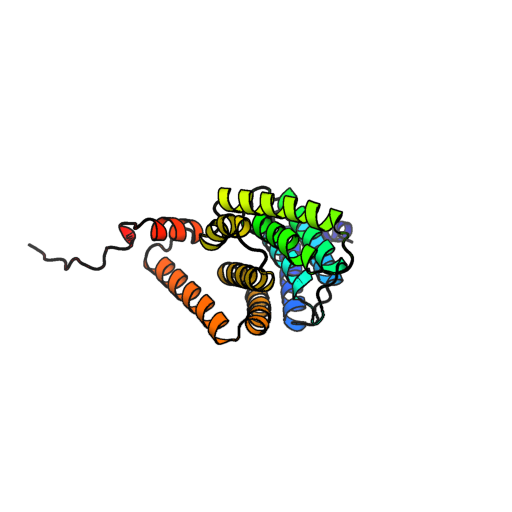 -37.779 24.874 1.00 36.81 236 ARG A O 1
ATOM 1851 N N . PRO A 1 237 ? -7.442 -38.003 26.980 1.00 38.41 237 PRO A N 1
ATOM 1852 C CA . PRO A 1 237 ? -6.472 -39.031 27.312 1.00 38.41 237 PRO A CA 1
ATOM 1853 C C . PRO A 1 237 ? -6.868 -40.312 26.571 1.00 38.41 237 PRO A C 1
ATOM 1855 O O . PRO A 1 237 ? -7.956 -40.853 26.776 1.00 38.41 237 PRO A O 1
ATOM 1858 N N . LEU A 1 238 ? -5.982 -40.780 25.691 1.00 43.50 238 LEU A N 1
ATOM 1859 C CA . LEU A 1 238 ? -6.064 -42.106 25.090 1.00 43.50 238 LEU A CA 1
ATOM 1860 C C . LEU A 1 238 ? -6.042 -43.137 26.224 1.00 43.50 238 LEU A C 1
ATOM 1862 O O . LEU A 1 238 ? -5.000 -43.388 26.825 1.00 43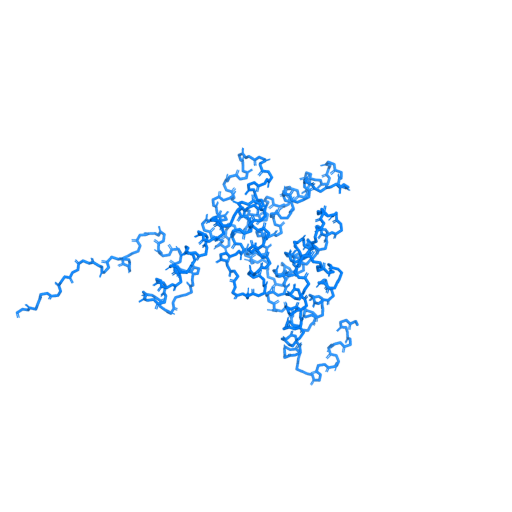.50 238 LEU A O 1
ATOM 1866 N N . THR A 1 239 ? -7.202 -43.702 26.540 1.00 42.66 239 THR A N 1
ATOM 1867 C CA . THR A 1 239 ? -7.304 -44.905 27.367 1.00 42.66 239 THR A CA 1
ATOM 1868 C C . THR A 1 239 ? -7.344 -46.096 26.411 1.00 42.66 239 THR A C 1
ATOM 1870 O O . THR A 1 239 ? -8.261 -46.163 25.590 1.00 42.66 239 THR A O 1
ATOM 1873 N N . PRO A 1 240 ? -6.345 -46.994 26.436 1.00 49.03 240 PRO A N 1
ATOM 1874 C CA . PRO A 1 240 ? -6.395 -48.217 25.650 1.00 49.03 240 PRO A CA 1
ATOM 1875 C C . PRO A 1 240 ? -7.278 -49.276 26.344 1.00 49.03 240 PRO A C 1
ATOM 1877 O O . PRO A 1 240 ? -7.482 -49.178 27.559 1.00 49.03 240 PRO A O 1
ATOM 1880 N N . PRO A 1 241 ? -7.822 -50.243 25.578 1.00 57.56 241 PRO A N 1
ATOM 1881 C CA . PRO A 1 241 ? -8.653 -51.336 26.089 1.00 57.56 241 PRO A CA 1
ATOM 1882 C C . PRO A 1 241 ? -7.879 -52.345 26.946 1.00 57.56 241 PRO A C 1
ATOM 1884 O O . PRO A 1 241 ? -6.654 -52.505 26.727 1.00 57.56 241 PRO A O 1
#

Secondary structure (DSSP, 8-state):
-HHHHHHHTTT-HHHHHHHHHHHHHHHHHHTTT---HHHHHHHHHHHHHH-TT--HHHHHHHHHHHHSSSS---HHHHHHHHHHHHHHHHH-TT-HHHHHHHHHIIIIIHHHSTT--HHHHHHHHHHHHHHHHHHHHTT--HHHHHHHHHTTT---HHHHHHHHHHHHHHH---HHHHHHHHHHHHHHH-HHHHHHHHHHHHHHHHHHHHH-TTS-HHHHHHHHHTT-GGG--SS------

Foldseek 3Di:
DLVVLQVVCVPVLQVSLVVLVVVLLVQLLVQQAQRDLVVLLVSLSNSCSSPVLPQVSLLLSLVCLQQSHNDDGEPVSLVSSLVSLVSSCVNVVQQLSSLQSQLLSLQAVLVVHPDDDPVSSVVSNVSSLVSLVSSLVSLQAPLSVVVNVCVVPDDDRLVSVLSNLLSCLLPDPDPSSNVSSQVVNCVSPNNVVSVVSVVVSVVLVVCCCVQPVPDPSSRVSVCVVVVHCSVVPPDDDDDDD

Sequence (241 aa):
PPSYLRAMSLGYREALADLVWIRALVFAGERLGEVDTDMVERYVEGITALAPRFHRPYLWGGITAIYGGSGTIQRAMVERSAKIYRAGLREFPDSHELLYALGMLLTHQVSSTAGYSDADKQALAAEGVDLIRKAAAHGADPLVRRYAATIITEHATDALARQFLESQLASTDDEAHRRLLRRKLGALTGQEEVDRVERTREAFMDELRRTAPYVPDTLYAVIRSEGSPLADDRARPLTPP

Radius of gyration: 19.78 Å; chains: 1; bounding box: 40×72×50 Å